Protein AF-F4S807-F1 (afdb_monomer_lite)

Structure (mmCIF, N/CA/C/O backbone):
data_AF-F4S807-F1
#
_entry.id   AF-F4S807-F1
#
loop_
_atom_site.group_PDB
_atom_site.id
_atom_site.type_symbol
_atom_site.label_atom_id
_atom_site.label_alt_id
_atom_site.label_comp_id
_atom_site.label_asym_id
_atom_site.label_entity_id
_atom_site.label_seq_id
_atom_site.pdbx_PDB_ins_code
_atom_site.Cartn_x
_atom_site.Cartn_y
_atom_site.Cartn_z
_atom_site.occupancy
_atom_site.B_iso_or_equiv
_atom_site.auth_seq_id
_atom_site.auth_comp_id
_atom_site.auth_asym_id
_atom_site.auth_atom_id
_atom_site.pdbx_PDB_model_num
ATOM 1 N N . MET A 1 1 ? -26.371 -19.788 37.706 1.00 46.66 1 MET A N 1
ATOM 2 C CA . MET A 1 1 ? -26.862 -19.108 36.489 1.00 46.66 1 MET A CA 1
ATOM 3 C C . MET A 1 1 ? -26.349 -17.682 36.529 1.00 46.66 1 MET A C 1
ATOM 5 O O . MET A 1 1 ? -26.696 -16.980 37.467 1.00 46.66 1 MET A O 1
ATOM 9 N N . VAL A 1 2 ? -25.491 -17.280 35.588 1.00 48.28 2 VAL A N 1
ATOM 10 C CA . VAL A 1 2 ? -25.115 -15.865 35.428 1.00 48.28 2 VAL A CA 1
ATOM 11 C C . VAL A 1 2 ? -26.325 -15.175 34.806 1.00 48.28 2 VAL A C 1
ATOM 13 O O . VAL A 1 2 ? -26.661 -15.458 33.661 1.00 48.28 2 VAL A O 1
ATOM 16 N N . THR A 1 3 ? -27.052 -14.373 35.580 1.00 63.47 3 THR A N 1
ATOM 17 C CA . THR A 1 3 ? -28.318 -13.757 35.133 1.00 63.47 3 THR A CA 1
ATOM 18 C C . THR A 1 3 ? -28.128 -12.345 34.585 1.00 63.47 3 THR A C 1
ATOM 20 O O . THR A 1 3 ? -29.038 -11.809 33.961 1.00 63.47 3 THR A O 1
ATOM 23 N N . SER A 1 4 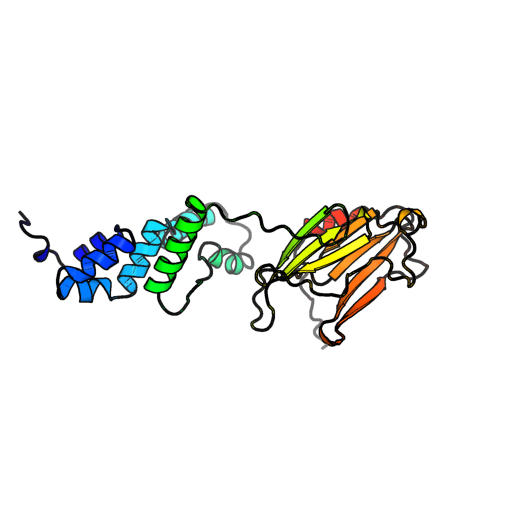? -26.948 -11.744 34.776 1.00 78.81 4 SER A N 1
ATOM 24 C CA . SER A 1 4 ? -26.628 -10.402 34.289 1.00 78.81 4 SER A CA 1
ATOM 25 C C . SER A 1 4 ? -25.170 -10.308 33.845 1.00 78.81 4 SER A C 1
ATOM 27 O O . SER A 1 4 ? -24.271 -10.767 34.548 1.00 78.81 4 SER A O 1
ATOM 29 N N . ILE A 1 5 ? -24.933 -9.682 32.689 1.00 81.00 5 ILE A N 1
ATOM 30 C CA . ILE A 1 5 ? -23.604 -9.503 32.075 1.00 81.00 5 ILE A CA 1
ATOM 31 C C . ILE A 1 5 ? -22.610 -8.787 33.008 1.00 81.00 5 ILE A C 1
ATOM 33 O O . ILE A 1 5 ? -21.409 -9.010 32.929 1.00 81.00 5 ILE A O 1
ATOM 37 N N . HIS A 1 6 ? -23.111 -7.996 33.961 1.00 79.94 6 HIS A N 1
ATOM 38 C CA . HIS A 1 6 ? -22.308 -7.292 34.965 1.00 79.94 6 HIS A CA 1
ATOM 39 C C . HIS A 1 6 ? -21.658 -8.200 36.022 1.00 79.94 6 HIS A C 1
ATOM 41 O O . HIS A 1 6 ? -20.800 -7.735 36.761 1.00 79.94 6 HIS A O 1
ATOM 47 N N . GLN A 1 7 ? -22.062 -9.470 36.118 1.00 86.56 7 GLN A N 1
ATOM 48 C CA . GLN A 1 7 ? -21.473 -10.441 37.050 1.00 86.56 7 GLN A CA 1
ATOM 49 C C . GLN A 1 7 ? -20.220 -11.122 36.481 1.00 86.56 7 GLN A C 1
ATOM 51 O O . GLN A 1 7 ? -19.572 -11.897 37.183 1.00 86.56 7 GLN A O 1
ATOM 56 N N . LEU A 1 8 ? -19.899 -10.877 35.208 1.00 87.44 8 LEU A N 1
ATOM 57 C CA . LEU A 1 8 ? -18.719 -11.442 34.572 1.00 87.44 8 LEU A CA 1
ATOM 58 C C . LEU A 1 8 ? -17.449 -10.699 35.013 1.00 87.44 8 LEU A C 1
ATOM 60 O O . LEU A 1 8 ? -17.484 -9.475 35.174 1.00 87.44 8 LEU A O 1
ATOM 64 N N . PRO A 1 9 ? -16.313 -11.408 35.142 1.00 90.44 9 PRO A N 1
ATOM 65 C CA . PRO A 1 9 ? -15.016 -10.767 35.288 1.00 90.44 9 PRO A CA 1
ATOM 66 C C . PRO A 1 9 ? -14.738 -9.808 34.119 1.00 90.44 9 PRO A C 1
ATOM 68 O O . PRO A 1 9 ? -15.151 -10.087 32.983 1.00 90.44 9 PRO A O 1
ATOM 71 N N . PRO A 1 10 ? -14.022 -8.696 34.355 1.00 88.31 10 PRO A N 1
ATOM 72 C CA . PRO A 1 10 ? -13.690 -7.738 33.304 1.00 88.31 10 PRO A CA 1
ATOM 73 C C . PRO A 1 10 ? -12.921 -8.392 32.144 1.00 88.31 10 PRO A C 1
ATOM 75 O O . PRO A 1 10 ? -13.148 -8.057 30.986 1.00 88.31 10 PRO A O 1
ATOM 78 N N . GLU A 1 11 ? -12.095 -9.401 32.397 1.00 89.06 11 GLU A N 1
ATOM 79 C CA . GLU A 1 11 ? -11.360 -10.128 31.357 1.00 89.06 11 GLU A CA 1
ATOM 80 C C . GLU A 1 11 ? -12.314 -10.841 30.388 1.00 89.06 11 GLU A C 1
ATOM 82 O O . GLU A 1 11 ? -12.131 -10.795 29.171 1.00 89.06 11 GLU A O 1
ATOM 87 N N . SER A 1 12 ? -13.382 -11.450 30.916 1.00 91.12 12 SER A N 1
ATOM 88 C CA . SER A 1 12 ? -14.411 -12.102 30.098 1.00 91.12 12 SER A CA 1
ATOM 89 C C . SER A 1 12 ? -15.207 -11.086 29.283 1.00 91.12 12 SER A C 1
ATOM 91 O O . SER A 1 12 ? -15.492 -11.325 28.112 1.00 91.12 12 SER A O 1
ATOM 93 N N . LEU A 1 13 ? -15.532 -9.932 29.874 1.00 91.31 13 LEU A N 1
ATOM 94 C CA . LEU A 1 13 ? -16.197 -8.843 29.156 1.00 91.31 13 LEU A CA 1
ATOM 95 C C . LEU A 1 13 ? -15.323 -8.284 28.031 1.00 91.31 13 LEU A C 1
ATOM 97 O O . LEU A 1 13 ? -15.826 -8.067 26.933 1.00 91.31 13 LEU A O 1
ATOM 101 N N . SER A 1 14 ? -14.021 -8.113 28.271 1.00 90.38 14 SER A N 1
ATOM 102 C CA . SER A 1 14 ? -13.055 -7.670 27.257 1.00 90.38 14 SER A CA 1
ATOM 103 C C . SER A 1 14 ? -13.013 -8.627 26.073 1.00 90.38 14 SER A C 1
ATOM 105 O O . SER A 1 14 ? -13.149 -8.208 24.925 1.00 90.38 14 SER A O 1
ATOM 107 N N . HIS A 1 15 ? -12.948 -9.931 26.350 1.00 90.25 15 HIS A N 1
ATOM 108 C CA . HIS A 1 15 ? -12.979 -10.956 25.312 1.00 90.25 15 HIS A CA 1
ATOM 109 C C . HIS A 1 15 ? -14.296 -10.949 24.518 1.00 90.25 15 HIS A C 1
ATOM 111 O O . HIS A 1 15 ? -14.284 -11.105 23.301 1.00 90.25 15 HIS A O 1
ATOM 117 N N . ILE A 1 16 ? -15.441 -10.734 25.175 1.00 93.00 16 ILE A N 1
ATOM 118 C CA . ILE A 1 16 ? -16.734 -10.592 24.486 1.00 93.00 16 ILE A CA 1
ATOM 119 C C . ILE A 1 16 ? -16.721 -9.368 23.561 1.00 93.00 16 ILE A C 1
ATOM 121 O O . ILE A 1 16 ? -17.106 -9.484 22.398 1.00 93.00 16 ILE A O 1
ATOM 125 N N . PHE A 1 17 ? -16.249 -8.213 24.041 1.00 94.06 17 PHE A N 1
ATOM 126 C CA . PHE A 1 17 ? -16.155 -7.004 23.218 1.00 94.06 17 PHE A CA 1
ATOM 127 C C . PHE A 1 17 ? -15.178 -7.159 22.052 1.00 94.06 17 PHE A C 1
ATOM 129 O O . PHE A 1 17 ? -15.421 -6.584 20.994 1.00 94.06 17 PHE A O 1
ATOM 136 N N . ALA A 1 18 ? -14.132 -7.973 22.196 1.00 93.00 18 ALA A N 1
ATOM 137 C CA . ALA A 1 18 ? -13.179 -8.238 21.124 1.00 93.00 18 ALA A CA 1
ATOM 138 C C . ALA A 1 18 ? -13.804 -8.951 19.905 1.00 93.00 18 ALA A C 1
ATOM 140 O O . ALA A 1 18 ? -13.271 -8.877 18.800 1.00 93.00 18 ALA A O 1
ATOM 141 N N . HIS A 1 19 ? -14.962 -9.597 20.062 1.00 93.31 19 HIS A N 1
ATOM 142 C CA . HIS A 1 19 ? -15.702 -10.185 18.941 1.00 93.31 19 HIS A CA 1
ATOM 143 C C . HIS A 1 19 ? -16.621 -9.198 18.207 1.00 93.31 19 HIS A C 1
ATOM 145 O O . HIS A 1 19 ? -17.185 -9.552 17.169 1.00 93.31 19 HIS A O 1
ATOM 151 N N . LEU A 1 20 ? -16.790 -7.981 18.724 1.00 93.81 20 LEU A N 1
ATOM 152 C CA . LEU A 1 20 ? -17.634 -6.963 18.110 1.00 93.81 20 LEU A CA 1
ATOM 153 C C . LEU A 1 20 ? -16.898 -6.221 16.986 1.00 93.81 20 LEU A C 1
ATOM 155 O O . LEU A 1 20 ? -15.670 -6.101 16.962 1.00 93.81 20 LEU A O 1
ATOM 159 N N . SER A 1 21 ? -17.661 -5.676 16.040 1.00 91.44 21 SER A N 1
ATOM 160 C CA . SER A 1 21 ? -17.114 -4.739 15.057 1.00 91.44 21 SER A CA 1
ATOM 161 C C . SER A 1 21 ? -16.751 -3.396 15.713 1.00 91.44 21 SER A C 1
ATOM 163 O O . SER A 1 21 ? -17.296 -3.055 16.766 1.00 91.44 21 SER A O 1
ATOM 165 N N . PRO A 1 22 ? -15.889 -2.567 15.090 1.00 94.50 22 PRO A N 1
ATOM 166 C CA . PRO A 1 22 ? -15.487 -1.289 15.679 1.00 94.50 22 PRO A CA 1
ATOM 167 C C . PRO A 1 22 ? -16.658 -0.359 16.002 1.00 94.50 22 PRO A C 1
ATOM 169 O O . PRO A 1 22 ? -16.613 0.356 16.999 1.00 94.50 22 PRO A O 1
ATOM 172 N N . ASP A 1 23 ? -17.713 -0.367 15.180 1.00 94.38 23 ASP A N 1
ATOM 173 C CA . ASP A 1 23 ? -18.898 0.461 15.421 1.00 94.38 23 ASP A CA 1
ATOM 174 C C . ASP A 1 23 ? -19.660 -0.018 16.664 1.00 94.38 23 ASP A C 1
ATOM 176 O O . ASP A 1 23 ? -20.058 0.790 17.499 1.00 94.38 23 ASP A O 1
ATOM 180 N N . GLU A 1 24 ? -19.833 -1.333 16.809 1.00 94.94 24 GLU A N 1
ATOM 181 C CA . GLU A 1 24 ? -20.521 -1.944 17.949 1.00 94.94 24 GLU A CA 1
ATOM 182 C C . GLU A 1 24 ? -19.740 -1.726 19.244 1.00 94.94 24 GLU A C 1
ATOM 184 O O . GLU A 1 24 ? -20.335 -1.330 20.242 1.00 94.94 24 GLU A O 1
ATOM 189 N N . MET A 1 25 ? -18.410 -1.871 19.214 1.00 95.06 25 MET A N 1
ATOM 190 C CA . MET A 1 25 ? -17.553 -1.534 20.356 1.00 95.06 25 MET A CA 1
ATOM 191 C C . MET A 1 25 ? -17.733 -0.071 20.771 1.00 95.06 25 MET A C 1
ATOM 193 O O . MET A 1 25 ? -17.893 0.220 21.956 1.00 95.06 25 MET A O 1
ATOM 197 N N . LEU A 1 26 ? -17.749 0.866 19.813 1.00 95.50 26 LEU A N 1
ATOM 198 C CA . LEU A 1 26 ? -17.977 2.281 20.115 1.00 95.50 26 LEU A CA 1
ATOM 199 C C . LEU A 1 26 ? -19.365 2.519 20.722 1.00 95.50 26 LEU A C 1
ATOM 201 O O . LEU A 1 26 ? -19.474 3.275 21.683 1.00 95.50 26 LEU A O 1
ATOM 205 N N . LEU A 1 27 ? -20.412 1.854 20.234 1.00 96.38 27 LEU A N 1
ATOM 206 C CA . LEU A 1 27 ? -21.751 1.945 20.823 1.00 96.38 27 LEU A CA 1
ATOM 207 C C . LEU A 1 27 ? -21.792 1.362 22.243 1.00 96.38 27 LEU A C 1
ATOM 209 O O . LEU A 1 27 ? -22.416 1.948 23.125 1.00 96.38 27 LEU A O 1
ATOM 213 N N . SER A 1 28 ? -21.073 0.266 22.499 1.00 94.88 28 SER A N 1
ATOM 214 C CA . SER A 1 28 ? -20.947 -0.326 23.835 1.00 94.88 28 SER A CA 1
ATOM 215 C C . SER A 1 28 ? -20.308 0.636 24.845 1.00 94.88 28 SER A C 1
ATOM 217 O O . SER A 1 28 ? -20.675 0.618 26.019 1.00 94.88 28 SER A O 1
ATOM 219 N N . THR A 1 29 ? -19.429 1.549 24.415 1.00 95.56 29 THR A N 1
ATOM 220 C CA . THR A 1 29 ? -18.872 2.571 25.325 1.00 95.56 29 THR A CA 1
ATOM 221 C C . THR A 1 29 ? -19.922 3.531 25.896 1.00 95.56 29 THR A C 1
ATOM 223 O O . THR A 1 29 ? -19.677 4.147 26.929 1.00 95.56 29 THR A O 1
ATOM 226 N N . LEU A 1 30 ? -21.091 3.647 25.258 1.00 95.88 30 LEU A N 1
ATOM 227 C CA . LEU A 1 30 ? -22.174 4.546 25.668 1.00 95.88 30 LEU A CA 1
ATOM 228 C C . LEU A 1 30 ? -23.144 3.910 26.675 1.00 95.88 30 LEU A C 1
ATOM 230 O O . LEU A 1 30 ? -24.049 4.585 27.156 1.00 95.88 30 LEU A O 1
ATOM 234 N N . VAL A 1 31 ? -22.980 2.621 26.988 1.00 94.75 31 VAL A N 1
ATOM 235 C CA . VAL A 1 31 ? -23.908 1.880 27.855 1.00 94.75 31 VAL A CA 1
ATOM 236 C C . VAL A 1 31 ? -23.679 2.205 29.330 1.00 94.75 31 VAL A C 1
ATOM 238 O O . VAL A 1 31 ? -24.626 2.523 30.045 1.00 94.75 31 VAL A O 1
ATOM 241 N N . CYS A 1 32 ? -22.433 2.123 29.810 1.00 93.38 32 CYS A N 1
ATOM 242 C CA . CYS A 1 32 ? -22.081 2.468 31.188 1.00 93.38 32 CYS A CA 1
ATOM 243 C C . CYS A 1 32 ? -20.582 2.767 31.362 1.00 93.38 32 CYS A C 1
ATOM 245 O O . CYS A 1 32 ? -19.754 2.425 30.515 1.00 93.38 32 CYS A O 1
ATOM 247 N N . GLN A 1 33 ? -20.217 3.350 32.512 1.00 93.06 33 GLN A N 1
ATOM 248 C CA . GLN A 1 33 ? -18.834 3.735 32.819 1.00 93.06 33 GLN A CA 1
ATOM 249 C C . GLN A 1 33 ? -17.864 2.543 32.846 1.00 93.06 33 GLN A C 1
ATOM 251 O O . GLN A 1 33 ? -16.718 2.666 32.416 1.00 93.06 33 GLN A O 1
ATOM 256 N N . THR A 1 34 ? -18.313 1.379 33.325 1.00 91.81 34 THR A N 1
ATOM 257 C CA . THR A 1 34 ? -17.489 0.163 33.369 1.00 91.81 34 THR A CA 1
ATOM 258 C C . THR A 1 34 ? -17.112 -0.300 31.964 1.00 91.81 34 THR A C 1
ATOM 260 O O . THR A 1 34 ? -15.949 -0.602 31.714 1.00 91.81 34 THR A O 1
ATOM 263 N N . TRP A 1 35 ? -18.073 -0.309 31.032 1.00 94.19 35 TRP A N 1
ATOM 264 C CA . TRP A 1 35 ? -17.837 -0.707 29.641 1.00 94.19 35 TRP A CA 1
ATOM 265 C C . TRP A 1 35 ? -16.938 0.298 28.931 1.00 94.19 35 TRP A C 1
ATOM 267 O O . TRP A 1 35 ? -16.005 -0.098 28.237 1.00 94.19 35 TRP A O 1
ATOM 277 N N . TYR A 1 36 ? -17.162 1.593 29.170 1.00 94.94 36 TYR A N 1
ATOM 278 C CA . TYR A 1 36 ? -16.284 2.646 28.675 1.00 94.94 36 TYR A CA 1
ATOM 279 C C . TYR A 1 36 ? -14.831 2.424 29.109 1.00 94.94 36 TYR A C 1
ATOM 281 O O . TYR A 1 36 ? -13.943 2.415 28.263 1.00 94.94 36 TYR A O 1
ATOM 289 N N . ASN A 1 37 ? -14.578 2.209 30.405 1.00 93.75 37 ASN A N 1
ATOM 290 C CA . ASN A 1 37 ? -13.217 2.037 30.924 1.00 93.75 37 ASN A CA 1
ATOM 291 C C . ASN A 1 37 ? -12.514 0.814 30.323 1.00 93.75 37 ASN A C 1
ATOM 293 O O . ASN A 1 37 ? -11.317 0.865 30.061 1.00 93.75 37 ASN A O 1
ATOM 297 N N . LEU A 1 38 ? -13.267 -0.256 30.086 1.00 93.00 38 LEU A N 1
ATOM 298 C CA . LEU A 1 38 ? -12.748 -1.523 29.593 1.00 93.00 38 LEU A CA 1
ATOM 299 C C . LEU A 1 38 ? -12.458 -1.488 28.086 1.00 93.00 38 LEU A C 1
ATOM 301 O O . LEU A 1 38 ? -11.406 -1.932 27.646 1.00 93.00 38 LEU A O 1
ATOM 305 N N . ILE A 1 39 ? -13.352 -0.891 27.295 1.00 94.81 39 ILE A N 1
ATOM 306 C CA . ILE A 1 39 ? -13.160 -0.703 25.848 1.00 94.81 39 ILE A CA 1
ATOM 307 C C . ILE A 1 39 ? -12.153 0.418 25.562 1.00 94.81 39 ILE A C 1
ATOM 309 O O . ILE A 1 39 ? -11.558 0.460 24.491 1.00 94.81 39 ILE A O 1
ATOM 313 N N . LYS A 1 40 ? -11.948 1.359 26.487 1.00 93.00 40 LYS A N 1
ATOM 314 C CA . LYS A 1 40 ? -10.927 2.403 26.341 1.00 93.00 40 LYS A CA 1
ATOM 315 C C . LYS A 1 40 ? -9.506 1.827 26.335 1.00 93.00 40 LYS A C 1
ATOM 317 O O . LYS A 1 40 ? -8.628 2.473 25.766 1.00 93.00 40 LYS A O 1
ATOM 322 N N . ASP A 1 41 ? -9.283 0.667 26.949 1.00 91.88 41 ASP A N 1
ATOM 323 C CA . ASP A 1 41 ? -7.973 0.022 26.968 1.00 91.88 41 ASP A CA 1
ATOM 324 C C . ASP A 1 41 ? -7.550 -0.440 25.562 1.00 91.88 41 ASP A C 1
ATOM 326 O O . ASP A 1 41 ? -8.314 -1.080 24.837 1.00 91.88 41 ASP A O 1
ATOM 330 N N . ASP A 1 42 ? -6.318 -0.118 25.172 1.00 92.12 42 ASP A N 1
ATOM 331 C CA . ASP A 1 42 ? -5.793 -0.398 23.831 1.00 92.12 42 ASP A CA 1
ATOM 332 C C . ASP A 1 42 ? -5.589 -1.910 23.617 1.00 92.12 42 ASP A C 1
ATOM 334 O O . ASP A 1 42 ? -5.701 -2.393 22.491 1.00 92.12 42 ASP A O 1
ATOM 338 N N . SER A 1 43 ? -5.395 -2.677 24.700 1.00 90.44 43 SER A N 1
ATOM 339 C CA . SER A 1 43 ? -5.293 -4.144 24.659 1.00 90.44 43 SER A CA 1
ATOM 340 C C . SER A 1 43 ? -6.577 -4.813 24.140 1.00 90.44 43 SER A C 1
ATOM 342 O O . SER A 1 43 ? -6.515 -5.771 23.367 1.00 90.44 43 SER A O 1
ATOM 344 N N . CYS A 1 44 ? -7.745 -4.256 24.483 1.00 92.56 44 CYS A N 1
ATOM 345 C CA . CYS A 1 44 ? -9.048 -4.715 24.002 1.00 92.56 44 CYS A CA 1
ATOM 346 C C . CYS A 1 44 ? -9.173 -4.508 22.484 1.00 92.56 44 CYS A C 1
ATOM 348 O O . CYS A 1 44 ? -9.603 -5.406 21.760 1.00 92.56 44 CYS A O 1
ATOM 350 N N . TRP A 1 45 ? -8.713 -3.358 21.975 1.00 94.44 45 TRP A N 1
ATOM 351 C CA . TRP A 1 45 ? -8.679 -3.076 20.536 1.00 94.44 45 TRP A CA 1
ATOM 352 C C . TRP A 1 45 ? -7.671 -3.941 19.788 1.00 94.44 45 TRP A C 1
ATOM 354 O O . TRP A 1 45 ? -7.962 -4.352 18.666 1.00 94.44 45 TRP A O 1
ATOM 364 N N . GLN A 1 46 ? -6.518 -4.243 20.390 1.00 91.38 46 GLN A N 1
ATOM 365 C CA . GLN A 1 46 ? -5.544 -5.167 19.815 1.00 91.38 46 GLN A CA 1
ATOM 366 C C . GLN A 1 46 ? -6.145 -6.566 19.649 1.00 91.38 46 GLN A C 1
ATOM 368 O O . GLN A 1 46 ? -6.107 -7.119 18.551 1.00 91.38 46 GLN A O 1
ATOM 373 N N . ALA A 1 47 ? -6.749 -7.116 20.705 1.00 90.38 47 ALA A N 1
ATOM 374 C CA . ALA A 1 47 ? -7.390 -8.427 20.652 1.00 90.38 47 ALA A CA 1
ATOM 375 C C . ALA A 1 47 ? -8.517 -8.456 19.605 1.00 90.38 47 ALA A C 1
ATOM 377 O O . ALA A 1 47 ? -8.591 -9.375 18.788 1.00 90.38 47 ALA A O 1
ATOM 378 N N . ALA A 1 48 ? -9.353 -7.413 19.569 1.00 93.12 48 ALA A N 1
ATOM 379 C CA . ALA A 1 48 ? -10.424 -7.292 18.583 1.00 93.12 48 ALA A CA 1
ATOM 380 C C . ALA A 1 48 ? -9.894 -7.238 17.143 1.00 93.12 48 ALA A C 1
ATOM 382 O O . ALA A 1 48 ? -10.441 -7.861 16.230 1.00 93.12 48 ALA A O 1
ATOM 383 N N . PHE A 1 49 ? -8.800 -6.503 16.943 1.00 91.88 49 PHE A N 1
ATOM 384 C CA . PHE A 1 49 ? -8.115 -6.390 15.665 1.00 91.88 49 PHE A CA 1
ATOM 385 C C . PHE A 1 49 ? -7.564 -7.746 15.200 1.00 91.88 49 PHE A C 1
ATOM 387 O O . PHE A 1 49 ? -7.812 -8.150 14.061 1.00 91.88 49 PHE A O 1
ATOM 394 N N . GLU A 1 50 ? -6.868 -8.473 16.074 1.00 88.06 50 GLU A N 1
ATOM 395 C CA . GLU A 1 50 ? -6.310 -9.797 15.774 1.00 88.06 50 GLU A CA 1
ATOM 396 C C . GLU A 1 50 ? -7.408 -10.801 15.386 1.00 88.06 50 GLU A C 1
ATOM 398 O O . GLU A 1 50 ? -7.297 -11.461 14.348 1.00 88.06 50 GLU A O 1
ATOM 403 N N . ILE A 1 51 ? -8.510 -10.841 16.146 1.00 88.38 51 ILE A N 1
ATOM 404 C CA . ILE A 1 51 ? -9.671 -11.702 15.871 1.00 88.38 51 ILE A CA 1
ATOM 405 C C . ILE A 1 51 ? -10.307 -11.353 14.519 1.00 88.38 51 ILE A C 1
ATOM 407 O O . ILE A 1 51 ? -10.541 -12.240 13.693 1.00 88.38 51 ILE A O 1
ATOM 411 N N . TYR A 1 52 ? -10.579 -10.070 14.262 1.00 89.12 52 TYR A N 1
ATOM 412 C CA . TYR A 1 52 ? -11.282 -9.642 13.050 1.00 89.12 52 TYR A CA 1
ATOM 413 C C . TYR A 1 52 ? -10.468 -9.895 11.777 1.00 89.12 52 TYR A C 1
ATOM 415 O O . TYR A 1 52 ? -11.006 -10.378 10.776 1.00 89.12 52 TYR A O 1
ATOM 423 N N . PHE A 1 53 ? -9.171 -9.579 11.799 1.00 86.50 53 PHE A N 1
ATOM 424 C CA . PHE A 1 53 ? -8.284 -9.779 10.650 1.00 86.50 53 PHE A CA 1
ATOM 425 C C . PHE A 1 53 ? -7.735 -11.204 10.554 1.00 86.50 53 PHE A C 1
ATOM 427 O O . PHE A 1 53 ? -7.019 -11.499 9.597 1.00 86.50 53 PHE A O 1
ATOM 434 N N . LYS A 1 54 ? -8.093 -12.087 11.499 1.00 80.31 54 LYS A N 1
ATOM 435 C CA . LYS A 1 54 ? -7.561 -13.452 11.616 1.00 80.31 54 LYS A CA 1
ATOM 436 C C . LYS A 1 54 ? -6.038 -13.460 11.556 1.00 80.31 54 LYS A C 1
ATOM 438 O O . LYS A 1 54 ? -5.434 -14.314 10.906 1.00 80.31 54 LYS A O 1
ATOM 443 N N . ILE A 1 55 ? -5.425 -12.472 12.200 1.00 68.44 55 ILE A N 1
ATOM 444 C CA . ILE A 1 55 ? -3.982 -12.468 12.375 1.00 68.44 55 ILE A CA 1
ATOM 445 C C . ILE A 1 55 ? -3.745 -13.587 13.361 1.00 68.44 55 ILE A C 1
ATOM 447 O O . ILE A 1 55 ? -4.090 -13.458 14.533 1.00 68.44 55 ILE A O 1
ATOM 451 N N . GLN A 1 56 ? -3.259 -14.719 12.855 1.00 54.53 56 GLN A N 1
ATOM 452 C CA . GLN A 1 56 ? -2.880 -15.819 13.719 1.00 54.53 56 GLN A CA 1
ATOM 453 C C . GLN A 1 56 ? -1.922 -15.242 14.745 1.00 54.53 56 GLN A C 1
ATOM 455 O O . GLN A 1 56 ? -0.874 -14.693 14.388 1.00 54.53 56 GLN A O 1
ATOM 460 N N . SER A 1 57 ? -2.326 -15.312 16.013 1.00 52.38 57 SER A N 1
ATOM 461 C CA . SER A 1 57 ? -1.447 -14.939 17.101 1.00 52.38 57 SER A CA 1
ATOM 462 C C . SER A 1 57 ? -0.153 -15.720 16.910 1.00 52.38 57 SER A C 1
ATOM 464 O O . SER A 1 57 ? -0.142 -16.858 16.420 1.00 52.38 57 SER A O 1
ATOM 466 N N . SER A 1 58 ? 0.962 -15.103 17.277 1.00 51.75 58 SER A N 1
ATOM 467 C CA . SER A 1 58 ? 2.304 -15.665 17.141 1.00 51.75 58 SER A CA 1
ATOM 468 C C . SER A 1 58 ? 2.388 -17.120 17.631 1.00 51.75 58 SER A C 1
ATOM 470 O O . SER A 1 58 ? 3.244 -17.864 17.178 1.00 51.75 58 SER A O 1
ATOM 472 N N . GLN A 1 59 ? 1.485 -17.555 18.518 1.00 46.44 59 GLN A N 1
ATOM 473 C CA . GLN A 1 59 ? 1.396 -18.919 19.033 1.00 46.44 59 GLN A CA 1
ATOM 474 C C . GLN A 1 59 ? 1.001 -19.987 17.997 1.00 46.44 59 GLN A C 1
ATOM 476 O O . GLN A 1 59 ? 1.649 -21.032 17.970 1.00 46.44 59 GLN A O 1
ATOM 481 N N . GLU A 1 60 ? 0.018 -19.764 17.120 1.00 52.09 60 GLU A N 1
ATOM 482 C CA . GLU A 1 60 ? -0.339 -20.745 16.072 1.00 52.09 60 GLU A CA 1
ATOM 483 C C . GLU A 1 60 ? 0.730 -20.809 14.975 1.00 52.09 60 GLU A C 1
ATOM 485 O O . GLU A 1 60 ? 1.066 -21.884 14.465 1.00 52.09 60 GLU A O 1
ATOM 490 N N . PHE A 1 61 ? 1.324 -19.656 14.659 1.00 52.41 61 PHE A N 1
ATOM 491 C CA . PHE A 1 61 ? 2.472 -19.569 13.763 1.00 52.41 61 PHE A CA 1
ATOM 492 C C . PHE A 1 61 ? 3.689 -20.290 14.352 1.00 52.41 61 PHE A C 1
ATOM 494 O O . PHE A 1 61 ? 4.318 -21.067 13.646 1.00 52.41 61 PHE A O 1
ATOM 501 N N . ASN A 1 62 ? 3.971 -20.130 15.649 1.00 52.09 62 ASN A N 1
ATOM 502 C CA . ASN A 1 62 ? 5.058 -20.829 16.340 1.00 52.09 62 ASN A CA 1
ATOM 503 C C . ASN A 1 62 ? 4.823 -22.346 16.416 1.00 52.09 62 ASN A C 1
ATOM 505 O O . ASN A 1 62 ? 5.766 -23.106 16.235 1.00 52.09 62 ASN A O 1
ATOM 509 N N . GLN A 1 63 ? 3.588 -22.812 16.626 1.00 56.88 63 GLN A N 1
ATOM 510 C CA . GLN A 1 63 ? 3.263 -24.247 16.576 1.00 56.88 63 GLN A CA 1
ATOM 511 C C . GLN A 1 63 ? 3.409 -24.823 15.163 1.00 56.88 63 GLN A C 1
ATOM 513 O O . GLN A 1 63 ? 3.859 -25.957 14.988 1.00 56.88 63 GLN A O 1
ATOM 518 N N . THR A 1 64 ? 3.048 -24.037 14.147 1.00 55.28 64 THR A N 1
ATOM 519 C CA . THR A 1 64 ? 3.276 -24.394 12.746 1.00 55.28 64 THR A CA 1
ATOM 520 C C . THR A 1 64 ? 4.776 -24.420 12.468 1.00 55.28 64 THR A C 1
ATOM 522 O O . THR A 1 64 ? 5.277 -25.442 12.037 1.00 55.28 64 THR A O 1
ATOM 525 N N . LEU A 1 65 ? 5.543 -23.393 12.828 1.00 55.56 65 LEU A N 1
ATOM 526 C CA . LEU A 1 65 ? 7.000 -23.394 12.684 1.00 55.56 65 LEU A CA 1
ATOM 527 C C . LEU A 1 65 ? 7.662 -24.576 13.398 1.00 55.56 65 LEU A C 1
ATOM 529 O O . LEU A 1 65 ? 8.449 -25.265 12.765 1.00 55.56 65 LEU A O 1
ATOM 533 N N . GLN A 1 66 ? 7.277 -24.906 14.633 1.00 55.44 66 GLN A N 1
ATOM 534 C CA . GLN A 1 66 ? 7.810 -26.078 15.339 1.00 55.44 66 GLN A CA 1
ATOM 535 C C . GLN A 1 66 ? 7.512 -27.396 14.604 1.00 55.44 66 GLN A C 1
ATOM 537 O O . GLN A 1 66 ? 8.377 -28.272 14.529 1.00 55.44 66 GLN A O 1
ATOM 542 N N . LYS A 1 67 ? 6.321 -27.544 14.001 1.00 57.75 67 LYS A N 1
ATOM 543 C CA . LYS A 1 67 ? 5.979 -28.691 13.132 1.00 57.75 67 LYS A CA 1
ATOM 544 C C . LYS A 1 67 ? 6.817 -28.757 11.848 1.00 57.75 67 LYS A C 1
ATOM 546 O O . LYS A 1 67 ? 6.971 -29.835 11.281 1.00 57.75 67 LYS A O 1
ATOM 551 N N . TRP A 1 68 ? 7.321 -27.631 11.356 1.00 51.81 68 TRP A N 1
ATOM 552 C CA . TRP A 1 68 ? 8.153 -27.575 10.151 1.00 51.81 68 TRP A CA 1
ATOM 553 C C . TRP A 1 68 ? 9.653 -27.705 10.482 1.00 51.81 68 TRP A C 1
ATOM 555 O O . TRP A 1 68 ? 10.367 -28.402 9.767 1.00 51.81 68 TRP A O 1
ATOM 565 N N . GLU A 1 69 ? 10.115 -27.148 11.605 1.00 56.16 69 GLU A N 1
ATOM 566 C CA . GLU A 1 69 ? 11.475 -27.297 12.156 1.00 56.16 69 GLU A CA 1
ATOM 567 C C . GLU A 1 69 ? 11.778 -28.756 12.524 1.00 56.16 69 GLU A C 1
ATOM 569 O O . GLU A 1 69 ? 12.849 -29.279 12.226 1.00 56.16 69 GLU A O 1
ATOM 574 N N . THR A 1 70 ? 10.795 -29.467 13.083 1.00 54.44 70 THR A N 1
ATOM 575 C CA . THR A 1 70 ? 10.909 -30.909 13.367 1.00 54.44 70 THR A CA 1
ATOM 576 C C . THR A 1 70 ? 11.046 -31.774 12.111 1.00 54.44 70 THR A C 1
ATOM 578 O O . THR A 1 70 ? 11.624 -32.857 12.193 1.00 54.44 70 THR A O 1
ATOM 581 N N . ASN A 1 71 ? 10.589 -31.288 10.952 1.00 53.69 71 ASN A N 1
ATOM 582 C CA . ASN A 1 71 ? 10.708 -31.983 9.668 1.00 53.69 71 ASN A CA 1
ATOM 583 C C . ASN A 1 71 ? 11.949 -31.582 8.857 1.00 53.69 71 ASN A C 1
ATOM 585 O O . ASN A 1 71 ? 12.343 -32.323 7.960 1.00 53.69 71 ASN A O 1
ATOM 589 N N . SER A 1 72 ? 12.582 -30.446 9.155 1.00 49.75 72 SER A N 1
ATOM 590 C CA . SER A 1 72 ? 13.659 -29.892 8.330 1.00 49.75 72 SER A CA 1
ATOM 591 C C . SER A 1 72 ? 14.951 -29.715 9.120 1.00 49.75 72 SER A C 1
ATOM 593 O O . SER A 1 72 ? 15.500 -28.621 9.216 1.00 49.75 72 SER A O 1
ATOM 595 N N . LYS A 1 73 ? 15.495 -30.821 9.637 1.00 47.91 73 LYS A N 1
ATOM 596 C CA . LYS A 1 73 ? 16.908 -30.870 10.028 1.00 47.91 73 LYS A CA 1
ATOM 597 C C . LYS A 1 73 ? 17.783 -30.904 8.779 1.00 47.91 73 LYS A C 1
ATOM 599 O O . LYS A 1 73 ? 18.231 -31.974 8.386 1.00 47.91 73 LYS A O 1
ATOM 604 N N . GLN A 1 74 ? 18.003 -29.745 8.169 1.00 42.97 74 GLN A N 1
ATOM 605 C CA . GLN A 1 74 ? 19.240 -29.350 7.489 1.00 42.97 74 GLN A CA 1
ATOM 606 C C . GLN A 1 74 ? 19.043 -27.949 6.893 1.00 42.97 74 GLN A C 1
ATOM 608 O O . GLN A 1 74 ? 18.076 -27.709 6.175 1.00 42.97 74 GLN A O 1
ATOM 613 N N . THR A 1 75 ? 20.012 -27.062 7.148 1.00 44.31 75 THR A N 1
ATOM 614 C CA . THR A 1 75 ? 20.131 -25.658 6.686 1.00 44.31 75 THR A CA 1
ATOM 615 C C . THR A 1 75 ? 19.604 -24.571 7.645 1.00 44.31 75 THR A C 1
ATOM 617 O O . THR A 1 75 ? 18.819 -23.706 7.279 1.00 44.31 75 THR A O 1
ATOM 620 N N . GLU A 1 76 ? 20.097 -24.576 8.884 1.00 49.47 76 GLU A N 1
ATOM 621 C CA . GLU A 1 76 ? 20.020 -23.452 9.834 1.00 49.47 76 GLU A CA 1
ATOM 622 C C . GLU A 1 76 ? 21.384 -22.737 9.788 1.00 49.47 76 GLU A C 1
ATOM 624 O O . GLU A 1 76 ? 22.411 -23.391 9.932 1.00 49.47 76 GLU A O 1
ATOM 629 N N . GLN A 1 77 ? 21.498 -21.445 9.472 1.00 43.94 77 GLN A N 1
ATOM 630 C CA . GLN A 1 77 ? 21.583 -20.424 10.528 1.00 43.94 77 GLN A CA 1
ATOM 631 C C . GLN A 1 77 ? 21.290 -18.983 10.047 1.00 43.94 77 GLN A C 1
ATOM 633 O O . GLN A 1 77 ? 21.047 -18.118 10.884 1.00 43.94 77 GLN A O 1
ATOM 638 N N . GLU A 1 78 ? 21.202 -18.707 8.739 1.00 42.94 78 GLU A N 1
ATOM 639 C CA . GLU A 1 78 ? 21.014 -17.328 8.233 1.00 42.94 78 GLU A CA 1
ATOM 640 C C . GLU A 1 78 ? 19.545 -16.992 7.880 1.00 42.94 78 GLU A C 1
ATOM 642 O O . GLU A 1 78 ? 19.090 -15.858 8.032 1.00 42.94 78 GLU A O 1
ATOM 647 N N . GLU A 1 79 ? 18.744 -17.982 7.464 1.00 44.25 79 GLU A N 1
ATOM 648 C CA . GLU A 1 79 ? 17.365 -17.759 6.983 1.00 44.25 79 GLU A CA 1
ATOM 649 C C . GLU A 1 79 ? 16.343 -17.496 8.109 1.00 44.25 79 GLU A C 1
ATOM 651 O O . GLU A 1 79 ? 15.243 -16.985 7.872 1.00 44.25 79 GLU A O 1
ATOM 656 N N . GLY A 1 80 ? 16.713 -17.792 9.359 1.00 39.38 80 GLY A N 1
ATOM 657 C CA . GLY A 1 80 ? 15.829 -17.699 10.522 1.00 39.38 80 GLY A CA 1
ATOM 658 C C . GLY A 1 80 ? 15.514 -16.273 10.982 1.00 39.38 80 GLY A C 1
ATOM 659 O O . GLY A 1 80 ? 14.553 -16.077 11.722 1.00 39.38 80 GLY A O 1
ATOM 660 N N . ARG A 1 81 ? 16.279 -15.253 10.565 1.00 40.78 81 ARG A N 1
ATOM 661 C CA . ARG A 1 81 ? 16.018 -13.859 10.977 1.00 40.78 81 ARG A CA 1
ATOM 662 C C . ARG A 1 81 ? 15.031 -13.138 10.056 1.00 40.78 81 ARG A C 1
ATOM 664 O O . ARG A 1 81 ? 14.294 -12.282 10.531 1.00 40.78 81 ARG A O 1
ATOM 671 N N . ILE A 1 82 ? 14.967 -13.524 8.779 1.00 44.72 82 ILE A N 1
ATOM 672 C CA 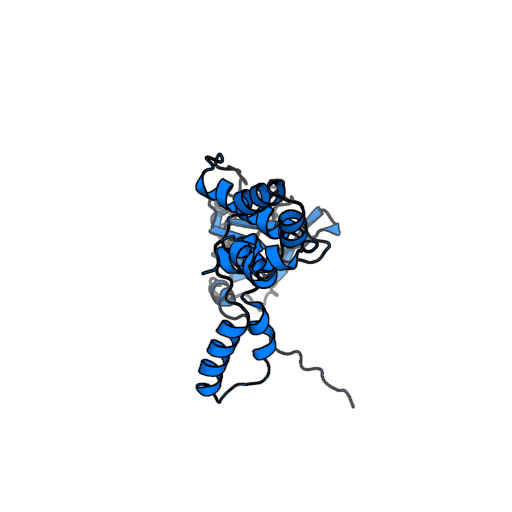. ILE A 1 82 ? 14.163 -12.836 7.753 1.00 44.72 82 ILE A CA 1
ATOM 673 C C . ILE A 1 82 ? 12.704 -13.330 7.747 1.00 44.72 82 ILE A C 1
ATOM 675 O O . ILE A 1 82 ? 11.792 -12.551 7.493 1.00 44.72 82 ILE A O 1
ATOM 679 N N . ARG A 1 83 ? 12.440 -14.591 8.119 1.00 43.66 83 ARG A N 1
ATOM 680 C CA . ARG A 1 83 ? 11.073 -15.162 8.115 1.00 43.66 83 ARG A CA 1
ATOM 681 C C . ARG A 1 83 ? 10.220 -14.815 9.342 1.00 43.66 83 ARG A C 1
ATOM 683 O O . ARG A 1 83 ? 9.023 -15.086 9.350 1.00 43.66 83 ARG A O 1
ATOM 690 N N . ARG A 1 84 ? 10.808 -14.204 10.378 1.00 43.59 84 ARG A N 1
ATOM 691 C CA . ARG A 1 84 ? 10.116 -13.881 11.642 1.00 43.59 84 ARG A CA 1
ATOM 692 C C . ARG A 1 84 ? 9.193 -12.656 11.565 1.00 43.59 84 ARG A C 1
ATOM 694 O O . ARG A 1 84 ? 8.466 -12.425 12.523 1.00 43.59 84 ARG A O 1
ATOM 701 N N . SER A 1 85 ? 9.173 -11.898 10.460 1.00 41.97 85 SER A N 1
ATOM 702 C CA . SER A 1 85 ? 8.281 -10.732 10.305 1.00 41.97 85 SER A CA 1
ATOM 703 C C . SER A 1 85 ? 7.104 -10.936 9.340 1.00 41.97 85 SER A C 1
ATOM 705 O O . SER A 1 85 ? 6.241 -10.064 9.256 1.00 41.97 85 SER A O 1
ATOM 707 N N . SER A 1 86 ? 7.015 -12.070 8.631 1.00 45.81 86 SER A N 1
ATOM 708 C CA . SER A 1 86 ? 6.158 -12.185 7.436 1.00 45.81 86 SER A CA 1
ATOM 709 C C . SER A 1 86 ? 4.641 -12.146 7.649 1.00 45.81 86 SER A C 1
ATOM 711 O O . SER A 1 86 ? 3.927 -12.123 6.655 1.00 45.81 86 SER A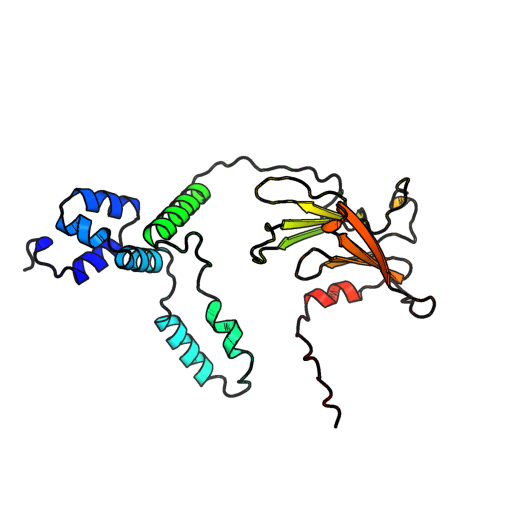 O 1
ATOM 713 N N . ASN A 1 87 ? 4.129 -12.081 8.882 1.00 47.09 87 ASN A N 1
ATOM 714 C CA . ASN A 1 87 ? 2.681 -12.022 9.134 1.00 47.09 87 ASN A CA 1
ATOM 715 C C . ASN A 1 87 ? 2.228 -10.833 9.997 1.00 47.09 87 ASN A C 1
ATOM 717 O O . ASN A 1 87 ? 1.052 -10.752 10.349 1.00 47.09 87 ASN A O 1
ATOM 721 N N . GLN A 1 88 ? 3.114 -9.892 10.333 1.00 54.84 88 GLN A N 1
ATOM 722 C CA . GLN A 1 88 ? 2.699 -8.661 11.007 1.00 54.84 88 GLN A CA 1
ATOM 723 C C . GLN A 1 88 ? 2.527 -7.560 9.969 1.00 54.84 88 GLN A C 1
ATOM 725 O O . GLN A 1 88 ? 3.488 -7.119 9.345 1.00 54.84 88 GLN A O 1
ATOM 730 N N . PHE A 1 89 ? 1.285 -7.115 9.770 1.00 58.25 89 PHE A N 1
ATOM 731 C CA . PHE A 1 89 ? 1.030 -5.920 8.978 1.00 58.25 89 PHE A CA 1
ATOM 732 C C . PHE A 1 89 ? 1.871 -4.761 9.523 1.00 58.25 89 PHE A C 1
ATOM 734 O O . PHE A 1 89 ? 1.781 -4.462 10.717 1.00 58.25 89 PHE A O 1
ATOM 741 N N . THR A 1 90 ? 2.604 -4.051 8.661 1.00 69.81 90 THR A N 1
ATOM 742 C CA . THR A 1 90 ? 3.171 -2.749 9.029 1.00 69.81 90 THR A CA 1
ATOM 743 C C . THR A 1 90 ? 2.025 -1.872 9.516 1.00 69.81 90 THR A C 1
ATOM 745 O O . THR A 1 90 ? 1.064 -1.640 8.777 1.00 69.81 90 THR A O 1
ATOM 748 N N . ARG A 1 91 ? 2.058 -1.480 10.793 1.00 77.25 91 ARG A N 1
ATOM 749 C CA . ARG A 1 91 ? 1.000 -0.665 11.399 1.00 77.25 91 ARG A CA 1
ATOM 750 C C . ARG A 1 91 ? 0.857 0.643 10.622 1.00 77.25 91 ARG A C 1
ATOM 752 O O . ARG A 1 91 ? 1.853 1.310 10.364 1.00 77.25 91 ARG A O 1
ATOM 759 N N . ILE A 1 92 ? -0.375 0.961 10.223 1.00 83.38 92 ILE A N 1
ATOM 760 C CA . ILE A 1 92 ? -0.727 2.243 9.603 1.00 83.38 92 ILE A CA 1
ATOM 761 C C . ILE A 1 92 ? -0.667 3.344 10.664 1.00 83.38 92 ILE A C 1
ATOM 763 O O . ILE A 1 92 ? -0.201 4.443 10.382 1.00 83.38 92 ILE A O 1
ATOM 767 N N . ASP A 1 93 ? -1.119 3.044 11.881 1.00 83.62 93 ASP A N 1
ATOM 768 C CA . ASP A 1 93 ? -1.003 3.916 13.041 1.00 83.62 93 ASP A CA 1
ATOM 769 C C . ASP A 1 93 ? -0.235 3.177 14.152 1.00 83.62 93 ASP A C 1
ATOM 771 O O . ASP A 1 93 ? -0.781 2.259 14.779 1.00 83.62 93 ASP A O 1
ATOM 775 N N . PRO A 1 94 ? 1.032 3.548 14.423 1.00 80.50 94 PRO A N 1
ATOM 776 C CA . PRO A 1 94 ? 1.827 2.914 15.469 1.00 80.50 94 PRO A CA 1
ATOM 777 C C . PRO A 1 94 ? 1.410 3.339 16.887 1.00 80.50 94 PRO A C 1
ATOM 779 O O . PRO A 1 94 ? 1.827 2.700 17.849 1.00 80.50 94 PRO A O 1
ATOM 782 N N . THR A 1 95 ? 0.593 4.385 17.042 1.00 85.69 95 THR A N 1
ATOM 783 C CA . THR A 1 95 ? 0.316 5.022 18.340 1.00 85.69 95 THR A CA 1
ATOM 784 C C . THR A 1 95 ? -0.805 4.353 19.130 1.00 85.69 95 THR A C 1
ATOM 786 O O . THR A 1 95 ? -0.755 4.337 20.356 1.00 85.69 95 THR A O 1
ATOM 789 N N . SER A 1 96 ? -1.808 3.780 18.455 1.00 90.69 96 SER A N 1
ATOM 790 C CA . SER A 1 96 ? -2.952 3.133 19.113 1.00 90.69 96 SER A CA 1
ATOM 791 C C . SER A 1 96 ? -3.583 2.046 18.246 1.00 90.69 96 SER A C 1
ATOM 793 O O . SER A 1 96 ? -3.847 2.251 17.057 1.00 90.69 96 SER A O 1
ATOM 795 N N . TRP A 1 97 ? -3.857 0.890 18.848 1.00 92.94 97 TRP A N 1
ATOM 796 C CA . TRP A 1 97 ? -4.588 -0.204 18.212 1.00 92.94 97 TRP A CA 1
ATOM 797 C C . TRP A 1 97 ? -6.032 0.165 17.893 1.00 92.94 97 TRP A C 1
ATOM 799 O O . TRP A 1 97 ? -6.561 -0.265 16.865 1.00 92.94 97 TRP A O 1
ATOM 809 N N . LYS A 1 98 ? -6.657 1.022 18.708 1.00 94.12 98 LYS A N 1
ATOM 810 C CA . LYS A 1 98 ? -7.977 1.582 18.394 1.00 94.12 98 LYS A CA 1
ATOM 811 C C . LYS A 1 98 ? -7.978 2.298 17.047 1.00 94.12 98 LYS A C 1
ATOM 813 O O . LYS A 1 98 ? -8.836 2.030 16.202 1.00 94.12 98 LYS A O 1
ATOM 818 N N . ASN A 1 99 ? -7.028 3.207 16.837 1.00 93.38 99 ASN A N 1
ATOM 819 C CA . ASN A 1 99 ? -6.935 3.950 15.582 1.00 93.38 99 ASN A CA 1
ATOM 820 C C . ASN A 1 99 ? -6.582 3.034 14.412 1.00 93.38 99 ASN A C 1
ATOM 822 O O . ASN A 1 99 ? -7.227 3.119 13.367 1.00 93.38 99 ASN A O 1
ATOM 826 N N . GLU A 1 100 ? -5.624 2.126 14.604 1.00 92.19 100 GLU A N 1
ATOM 827 C CA . GLU A 1 100 ? -5.245 1.122 13.610 1.00 92.19 100 GLU A CA 1
ATOM 828 C C . GLU A 1 100 ? -6.466 0.332 13.115 1.00 92.19 100 GLU A C 1
ATOM 830 O O . GLU A 1 100 ? -6.746 0.272 11.911 1.00 92.19 100 GLU A O 1
ATOM 835 N N . TYR A 1 101 ? -7.247 -0.223 14.047 1.00 93.38 101 TYR A N 1
ATOM 836 C CA . TYR A 1 101 ? -8.427 -1.012 13.716 1.00 93.38 101 TYR A CA 1
ATOM 837 C C . TYR A 1 101 ? -9.487 -0.152 13.018 1.00 93.38 101 TYR A C 1
ATOM 839 O O . TYR A 1 101 ? -9.993 -0.532 11.958 1.00 93.38 101 TYR A O 1
ATOM 847 N N . LEU A 1 102 ? -9.780 1.045 13.535 1.00 94.38 102 LEU A N 1
ATOM 848 C CA . LEU A 1 102 ? -10.755 1.953 12.923 1.00 94.38 102 LEU A CA 1
ATOM 849 C C . LEU A 1 102 ? -10.362 2.360 11.498 1.00 94.38 102 LEU A C 1
ATOM 851 O O . LEU A 1 102 ? -11.220 2.369 10.608 1.00 94.38 102 LEU A O 1
ATOM 855 N N . ILE A 1 103 ? -9.092 2.692 11.260 1.00 93.62 103 ILE A N 1
ATOM 856 C CA . ILE A 1 103 ? -8.586 3.091 9.942 1.00 93.62 103 ILE A CA 1
ATOM 857 C C . ILE A 1 103 ? -8.702 1.919 8.966 1.00 93.62 103 ILE A C 1
ATOM 859 O O . ILE A 1 103 ? -9.321 2.071 7.907 1.00 93.62 103 ILE A O 1
ATOM 863 N N . ARG A 1 104 ? -8.197 0.734 9.326 1.00 92.44 104 ARG A N 1
ATOM 864 C CA . ARG A 1 104 ? -8.261 -0.455 8.460 1.00 92.44 104 ARG A CA 1
ATOM 865 C C . ARG A 1 104 ? -9.694 -0.905 8.194 1.00 92.44 104 ARG A C 1
ATOM 867 O O . ARG A 1 104 ? -10.035 -1.225 7.055 1.00 92.44 104 ARG A O 1
ATOM 874 N N . PHE A 1 105 ? -10.567 -0.867 9.196 1.00 92.56 105 PHE A N 1
ATOM 875 C CA . PHE A 1 105 ? -11.977 -1.216 9.033 1.00 92.56 105 PHE A CA 1
ATOM 876 C C . PHE A 1 105 ? -12.706 -0.248 8.089 1.00 92.56 105 PHE A C 1
ATOM 878 O O . PHE A 1 105 ? -13.427 -0.679 7.182 1.00 92.56 105 PHE A O 1
ATOM 885 N N . LYS A 1 106 ? -12.476 1.066 8.235 1.00 91.38 106 LYS A N 1
ATOM 886 C CA . LYS A 1 106 ? -13.010 2.086 7.316 1.00 91.38 106 LYS A CA 1
ATOM 887 C C . LYS A 1 106 ? -12.477 1.902 5.899 1.00 91.38 106 LYS A C 1
ATOM 889 O O . LYS A 1 106 ? -13.258 2.009 4.952 1.00 91.38 106 LYS A O 1
ATOM 894 N N . LEU A 1 107 ? -11.185 1.609 5.743 1.00 90.19 107 LEU A N 1
ATOM 895 C CA . LEU A 1 107 ? -10.582 1.307 4.446 1.00 90.19 107 LEU A CA 1
ATOM 896 C C . LEU A 1 107 ? -11.258 0.094 3.807 1.00 90.19 107 LEU A C 1
ATOM 898 O O . LEU A 1 107 ? -11.763 0.220 2.698 1.00 90.19 107 LEU A O 1
ATOM 902 N N . LEU A 1 108 ? -11.381 -1.034 4.509 1.00 90.06 108 LEU A N 1
ATOM 903 C CA . LEU A 1 108 ? -12.056 -2.227 3.986 1.00 90.06 108 LEU A CA 1
ATOM 904 C C . LEU A 1 108 ? -13.505 -1.959 3.576 1.00 90.06 108 LEU A C 1
ATOM 906 O O . LEU A 1 108 ? -13.957 -2.433 2.534 1.00 90.06 108 LEU A O 1
ATOM 910 N N . ARG A 1 109 ? -14.249 -1.185 4.370 1.00 88.06 109 ARG A N 1
ATOM 911 C CA . ARG A 1 109 ? -15.615 -0.787 4.010 1.00 88.06 109 ARG A CA 1
ATOM 912 C C . ARG A 1 109 ? -15.648 0.068 2.751 1.00 88.06 109 ARG A C 1
ATOM 914 O O . ARG A 1 109 ? -16.496 -0.180 1.894 1.00 88.06 109 ARG A O 1
ATOM 921 N N . LYS A 1 110 ? -14.730 1.031 2.621 1.00 87.44 110 LYS A N 1
ATOM 922 C CA . LYS A 1 110 ? -14.564 1.812 1.390 1.00 87.44 110 LYS A CA 1
ATOM 923 C C . LYS A 1 110 ? -14.226 0.889 0.221 1.00 87.44 110 LYS A C 1
ATOM 925 O O . LYS A 1 110 ? -14.913 0.953 -0.780 1.00 87.44 110 LYS A O 1
ATOM 930 N N . TRP A 1 111 ? -13.277 -0.030 0.352 1.00 85.50 111 TRP A N 1
ATOM 931 C CA . TRP A 1 111 ? -12.940 -0.984 -0.711 1.00 85.50 111 TRP A CA 1
ATOM 932 C C . TRP A 1 111 ? -14.128 -1.856 -1.144 1.00 85.50 111 TRP A C 1
ATOM 934 O O . TRP A 1 111 ? -14.348 -2.033 -2.336 1.00 85.50 111 TRP A O 1
ATOM 944 N N . LYS A 1 112 ? -14.939 -2.355 -0.202 1.00 86.94 112 LYS A N 1
ATOM 945 C CA . LYS A 1 112 ? -16.101 -3.212 -0.511 1.00 86.94 112 LYS A CA 1
ATOM 946 C C . LYS A 1 112 ? -17.272 -2.468 -1.151 1.00 86.94 112 LYS A C 1
ATOM 948 O O . LYS A 1 112 ? -18.014 -3.059 -1.927 1.00 86.94 112 LYS A O 1
ATOM 953 N N . LYS A 1 113 ? -17.510 -1.217 -0.748 1.00 83.62 113 LYS A N 1
ATOM 954 C CA . LYS A 1 113 ? -18.734 -0.475 -1.102 1.00 83.62 113 LYS A CA 1
ATOM 955 C C . LYS A 1 113 ? -18.499 0.707 -2.030 1.00 83.62 113 LYS A C 1
ATOM 957 O O . LYS A 1 113 ? -19.466 1.285 -2.521 1.00 83.62 113 LYS A O 1
ATOM 962 N N . SER A 1 114 ? -17.255 1.125 -2.221 1.00 74.38 114 SER A N 1
ATOM 963 C CA . SER A 1 114 ? -16.984 2.342 -2.964 1.00 74.38 114 SER A CA 1
ATOM 964 C C . SER A 1 114 ? -17.062 2.109 -4.461 1.00 74.38 114 SER A C 1
ATOM 966 O O . SER A 1 114 ? -16.490 1.169 -5.004 1.00 74.38 114 SER A O 1
ATOM 968 N N . LYS A 1 115 ? -17.718 3.053 -5.126 1.00 73.12 115 LYS A N 1
ATOM 969 C CA . LYS A 1 115 ? -17.633 3.278 -6.564 1.00 73.12 115 LYS A CA 1
ATOM 970 C C . LYS A 1 115 ? -16.577 4.356 -6.811 1.00 73.12 115 LYS A C 1
ATOM 972 O O . LYS A 1 115 ? -16.908 5.432 -7.305 1.00 73.12 115 LYS A O 1
ATOM 977 N N . LEU A 1 116 ? -15.335 4.138 -6.355 1.00 70.38 116 LEU A N 1
ATOM 978 C CA . LEU A 1 116 ? -14.268 5.099 -6.652 1.00 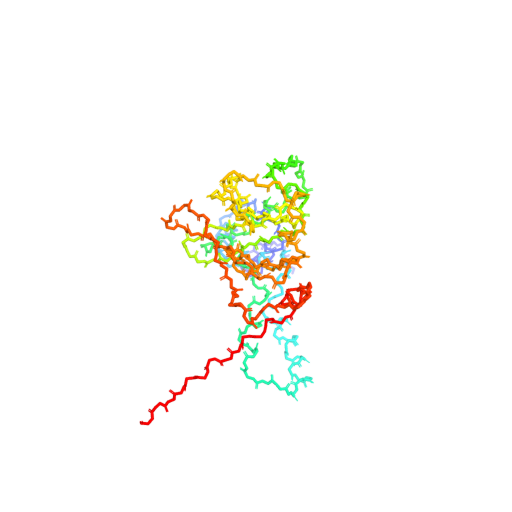70.38 116 LEU A CA 1
ATOM 979 C C . LEU A 1 116 ? -14.114 5.166 -8.170 1.00 70.38 116 LEU A C 1
ATOM 981 O O . LEU A 1 116 ? -14.041 4.133 -8.831 1.00 70.38 116 LEU A O 1
ATOM 985 N N . GLY A 1 117 ? -14.089 6.383 -8.709 1.00 72.56 117 GLY A N 1
ATOM 986 C CA . GLY A 1 117 ? -13.794 6.581 -10.120 1.00 72.56 117 GLY A CA 1
ATOM 987 C C . GLY A 1 117 ? -12.407 6.033 -10.438 1.00 72.56 117 GLY A C 1
ATOM 988 O O . GLY A 1 117 ? -11.467 6.231 -9.663 1.00 72.56 117 GLY A O 1
ATOM 989 N N . THR A 1 118 ? -12.284 5.348 -11.574 1.00 74.31 118 THR A N 1
ATOM 990 C CA . THR A 1 118 ? -10.992 4.900 -12.091 1.00 74.31 118 THR A CA 1
ATOM 991 C C . THR A 1 118 ? -10.066 6.102 -12.222 1.00 74.31 118 THR A C 1
ATOM 993 O O . THR A 1 118 ? -10.335 7.030 -12.987 1.00 74.31 118 THR A O 1
ATOM 996 N N . ILE A 1 119 ? -8.967 6.094 -11.467 1.00 71.25 119 ILE A N 1
ATOM 997 C CA . ILE A 1 119 ? -7.918 7.098 -11.617 1.00 71.25 119 ILE A CA 1
ATOM 998 C C . ILE A 1 119 ? -7.202 6.773 -12.922 1.00 71.25 119 ILE A C 1
ATOM 1000 O O . ILE A 1 119 ? -6.548 5.740 -13.035 1.00 71.25 119 ILE A O 1
ATOM 1004 N N . THR A 1 120 ? -7.364 7.642 -13.914 1.00 73.94 120 THR A N 1
ATOM 1005 C CA . THR A 1 120 ? -6.706 7.498 -15.212 1.00 73.94 120 THR A CA 1
ATOM 1006 C C . THR A 1 120 ? -5.609 8.539 -15.317 1.00 73.94 120 THR A C 1
ATOM 1008 O O . THR A 1 120 ? -5.833 9.717 -15.043 1.00 73.94 120 THR A O 1
ATOM 1011 N N . TYR A 1 121 ? -4.425 8.097 -15.720 1.00 71.69 121 TYR A N 1
ATOM 1012 C CA . TYR A 1 121 ? -3.300 8.964 -16.019 1.00 71.69 121 TYR A CA 1
ATOM 1013 C C . TYR A 1 121 ? -2.725 8.574 -17.381 1.00 71.69 121 TYR A C 1
ATOM 1015 O O . TYR A 1 121 ? -2.624 7.385 -17.681 1.00 71.69 121 TYR A O 1
ATOM 1023 N N . ASN A 1 122 ? -2.364 9.560 -18.206 1.00 76.12 122 ASN A N 1
ATOM 1024 C CA . ASN A 1 122 ? -1.698 9.319 -19.483 1.00 76.12 122 ASN A CA 1
ATOM 1025 C C . ASN A 1 122 ? -0.214 9.714 -19.378 1.00 76.12 122 ASN A C 1
ATOM 1027 O O . ASN A 1 122 ? 0.105 10.893 -19.534 1.00 76.12 122 ASN A O 1
ATOM 1031 N N . PRO A 1 123 ? 0.694 8.753 -19.131 1.00 69.00 123 PRO A N 1
ATOM 1032 C CA . PRO A 1 123 ? 2.127 9.025 -19.036 1.00 69.00 123 PRO A CA 1
ATOM 1033 C C . PRO A 1 123 ? 2.808 9.381 -20.361 1.00 69.00 123 PRO A C 1
ATOM 1035 O O . PRO A 1 123 ? 3.992 9.719 -20.355 1.00 69.00 123 PRO A O 1
ATOM 1038 N N . SER A 1 124 ? 2.110 9.330 -21.502 1.00 80.56 124 SER A N 1
ATOM 1039 C CA . SER A 1 124 ? 2.705 9.604 -22.818 1.00 80.56 124 SER A CA 1
ATOM 1040 C C . SER A 1 124 ? 4.005 8.808 -23.050 1.00 80.56 124 SER A C 1
ATOM 1042 O O . SER A 1 124 ? 4.998 9.358 -23.527 1.00 80.56 124 SER A O 1
ATOM 1044 N N . ILE A 1 125 ? 4.018 7.528 -22.647 1.00 79.94 125 ILE A N 1
ATOM 1045 C CA . ILE A 1 125 ? 5.124 6.561 -22.856 1.00 79.94 125 ILE A CA 1
ATOM 1046 C C . ILE A 1 125 ? 4.733 5.415 -23.798 1.00 79.94 125 ILE A C 1
ATOM 1048 O O . ILE A 1 125 ? 5.510 4.501 -24.038 1.00 79.94 125 ILE A O 1
ATOM 1052 N N . GLY A 1 126 ? 3.516 5.428 -24.343 1.00 81.75 126 GLY A N 1
ATOM 1053 C CA . GLY A 1 126 ? 3.016 4.316 -25.152 1.00 81.75 126 GLY A CA 1
ATOM 1054 C C . GLY A 1 126 ? 2.655 3.079 -24.311 1.00 81.75 126 GLY A C 1
ATOM 1055 O O . GLY A 1 126 ? 2.239 3.233 -23.160 1.00 81.75 126 GLY A O 1
ATOM 1056 N N . PRO A 1 127 ? 2.726 1.859 -24.882 1.00 86.19 127 PRO A N 1
ATOM 1057 C CA . PRO A 1 127 ? 2.235 0.651 -24.226 1.00 86.19 127 PRO A CA 1
ATOM 1058 C C . PRO A 1 127 ? 3.104 0.272 -23.025 1.00 86.19 127 PRO A C 1
ATOM 1060 O O . PRO A 1 127 ? 4.305 0.032 -23.147 1.00 86.19 127 PRO A O 1
ATOM 1063 N N . ILE A 1 128 ? 2.464 0.181 -21.863 1.00 89.44 128 ILE A N 1
ATOM 1064 C CA . ILE A 1 128 ? 3.117 -0.198 -20.613 1.00 89.44 128 ILE A CA 1
ATOM 1065 C C . ILE A 1 128 ? 3.541 -1.663 -20.706 1.00 89.44 128 ILE A C 1
ATOM 1067 O O . ILE A 1 128 ? 2.727 -2.533 -21.007 1.00 89.44 128 ILE A O 1
ATOM 1071 N N . THR A 1 129 ? 4.825 -1.918 -20.469 1.00 89.25 129 THR A N 1
ATOM 1072 C CA . THR A 1 129 ? 5.397 -3.269 -20.457 1.00 89.25 129 THR A CA 1
ATOM 1073 C C . THR A 1 129 ? 5.510 -3.805 -19.035 1.00 89.25 129 THR A C 1
ATOM 1075 O O . THR A 1 129 ? 5.199 -4.967 -18.805 1.00 89.25 129 THR A O 1
ATOM 1078 N N . GLU A 1 130 ? 5.902 -2.961 -18.077 1.00 86.56 130 GLU A N 1
ATOM 1079 C CA . GLU A 1 130 ? 6.028 -3.345 -16.668 1.00 86.56 130 GLU A CA 1
ATOM 1080 C C . GLU A 1 130 ? 5.737 -2.164 -15.741 1.00 86.56 130 GLU A C 1
ATOM 1082 O O . GLU A 1 130 ? 5.957 -0.999 -16.089 1.00 86.56 130 GLU A O 1
ATOM 1087 N N . THR A 1 131 ? 5.246 -2.484 -14.548 1.00 87.25 131 THR A N 1
ATOM 1088 C CA . THR A 1 131 ? 5.003 -1.539 -13.458 1.00 87.25 131 THR A CA 1
ATOM 1089 C C . THR A 1 131 ? 5.626 -2.077 -12.180 1.00 87.25 131 THR A C 1
ATOM 1091 O O . THR A 1 131 ? 5.350 -3.215 -11.806 1.00 87.25 131 THR A O 1
ATOM 1094 N N . HIS A 1 132 ? 6.402 -1.256 -11.484 1.00 85.06 132 HIS A N 1
ATOM 1095 C CA . HIS A 1 132 ? 7.056 -1.606 -10.231 1.00 85.06 132 HIS A CA 1
ATOM 1096 C C . HIS A 1 132 ? 6.669 -0.597 -9.149 1.00 85.06 132 HIS A C 1
ATOM 1098 O O . HIS A 1 132 ? 6.929 0.596 -9.291 1.00 85.06 132 HIS A O 1
ATOM 1104 N N . LEU A 1 133 ? 6.033 -1.065 -8.074 1.00 84.06 133 LEU A N 1
ATOM 1105 C CA . LEU A 1 133 ? 5.697 -0.233 -6.920 1.00 84.06 133 LEU A CA 1
ATOM 1106 C C . LEU A 1 133 ? 6.805 -0.364 -5.879 1.00 84.06 133 LEU A C 1
ATOM 1108 O O . LEU A 1 133 ? 6.975 -1.432 -5.293 1.00 84.06 133 LEU A O 1
ATOM 1112 N N . ASN A 1 134 ? 7.524 0.723 -5.621 1.00 77.38 134 ASN A N 1
ATOM 1113 C CA . ASN A 1 134 ? 8.473 0.770 -4.525 1.00 77.38 134 ASN A CA 1
ATOM 1114 C C . ASN A 1 134 ? 7.762 1.239 -3.245 1.00 77.38 134 ASN A C 1
ATOM 1116 O O . ASN A 1 134 ? 7.279 2.369 -3.162 1.00 77.38 134 ASN A O 1
ATOM 1120 N N . HIS A 1 135 ? 7.698 0.340 -2.261 1.00 69.94 135 HIS A N 1
ATOM 1121 C CA . HIS A 1 135 ? 7.161 0.590 -0.921 1.00 69.94 135 HIS A CA 1
ATOM 1122 C C . HIS A 1 135 ? 8.281 0.902 0.100 1.00 69.94 135 HIS A C 1
ATOM 1124 O O . HIS A 1 135 ? 8.000 1.061 1.287 1.00 69.94 135 HIS A O 1
ATOM 1130 N N . GLN A 1 136 ? 9.558 0.928 -0.303 1.00 61.62 136 GLN A N 1
ATOM 1131 C CA . GLN A 1 136 ? 10.655 1.034 0.655 1.00 61.62 136 GLN A CA 1
ATOM 1132 C C . GLN A 1 136 ? 10.609 2.331 1.460 1.00 61.62 136 GLN A C 1
ATOM 1134 O O . GLN A 1 136 ? 10.385 3.428 0.960 1.00 61.62 136 GLN A O 1
ATOM 1139 N N . SER A 1 137 ? 10.789 2.097 2.752 1.00 50.22 137 SER A N 1
ATOM 1140 C CA . SER A 1 137 ? 10.566 2.949 3.901 1.00 50.22 137 SER A CA 1
ATOM 1141 C C . SER A 1 137 ? 11.905 3.444 4.438 1.00 50.22 137 SER A C 1
ATOM 1143 O O . SER A 1 137 ? 12.327 3.046 5.525 1.00 50.22 137 SER A O 1
ATOM 1145 N N . THR A 1 138 ? 12.622 4.252 3.668 1.00 54.56 138 THR A N 1
ATOM 1146 C CA . THR A 1 138 ? 13.557 5.197 4.281 1.00 54.56 138 THR A CA 1
ATOM 1147 C C . THR A 1 138 ? 12.734 6.425 4.661 1.00 54.56 138 THR A C 1
ATOM 1149 O O . THR A 1 138 ? 11.867 6.848 3.901 1.00 54.56 138 THR A O 1
ATOM 1152 N N . GLU A 1 139 ? 12.935 6.974 5.862 1.00 55.47 139 GLU A N 1
ATOM 1153 C CA . GLU A 1 139 ? 12.136 8.099 6.396 1.00 55.47 139 GLU A CA 1
ATOM 1154 C C . GLU A 1 139 ? 12.120 9.337 5.476 1.00 55.47 139 GLU A C 1
ATOM 1156 O O . GLU A 1 139 ? 11.289 10.228 5.642 1.00 55.47 139 GLU A O 1
ATOM 1161 N N . SER A 1 140 ? 13.025 9.384 4.496 1.00 54.25 140 SER A N 1
ATOM 1162 C CA . SER A 1 140 ? 13.204 10.463 3.535 1.00 54.25 140 SER A CA 1
ATOM 1163 C C . SER A 1 140 ? 12.453 10.298 2.210 1.00 54.25 140 SER A C 1
ATOM 1165 O O . SER A 1 140 ? 12.228 11.310 1.549 1.00 54.25 140 SER A O 1
ATOM 1167 N N . GLU A 1 141 ? 12.069 9.087 1.789 1.00 63.59 141 GLU A N 1
ATOM 1168 C CA . GLU A 1 141 ? 11.540 8.869 0.433 1.00 63.59 141 GLU A CA 1
ATOM 1169 C C . GLU A 1 141 ? 10.049 8.524 0.416 1.00 63.59 141 GLU A C 1
ATOM 1171 O O . GLU A 1 141 ? 9.577 7.564 1.026 1.00 63.59 141 GLU A O 1
ATOM 1176 N N . SER A 1 142 ? 9.284 9.317 -0.339 1.00 67.12 142 SER A N 1
ATOM 1177 C CA . SER A 1 142 ? 7.891 9.002 -0.635 1.00 67.12 142 SER A CA 1
ATOM 1178 C C . SER A 1 142 ? 7.818 7.761 -1.529 1.00 67.12 142 SER A C 1
ATOM 1180 O O . SER A 1 142 ? 8.607 7.648 -2.477 1.00 67.12 142 SER A O 1
ATOM 1182 N N . PRO A 1 143 ? 6.840 6.870 -1.327 1.00 75.81 143 PRO A N 1
ATOM 1183 C CA . PRO A 1 143 ? 6.759 5.674 -2.147 1.00 75.81 143 PRO A CA 1
ATOM 1184 C C . PRO A 1 143 ? 6.406 6.056 -3.586 1.00 75.81 143 PRO A C 1
ATOM 1186 O O . PRO A 1 143 ? 5.727 7.052 -3.846 1.00 75.81 143 PRO A O 1
ATOM 1189 N N . ASN A 1 144 ? 6.902 5.277 -4.537 1.00 80.00 144 ASN A N 1
ATOM 1190 C CA . ASN A 1 144 ? 6.851 5.635 -5.947 1.00 80.00 144 ASN A CA 1
ATOM 1191 C C . ASN A 1 144 ? 6.417 4.443 -6.798 1.00 80.00 144 ASN A C 1
ATOM 1193 O O . ASN A 1 144 ? 6.682 3.285 -6.483 1.00 80.00 144 ASN A O 1
ATOM 1197 N N . LEU A 1 145 ? 5.709 4.743 -7.880 1.00 85.06 145 LEU A N 1
ATOM 1198 C CA . LEU A 1 145 ? 5.334 3.787 -8.906 1.00 85.06 145 LEU A CA 1
ATOM 1199 C C . LEU A 1 145 ? 6.172 4.072 -10.152 1.00 85.06 145 LEU A C 1
ATOM 1201 O O . LEU A 1 145 ? 6.045 5.123 -10.779 1.00 85.06 145 LEU A O 1
ATOM 1205 N N . THR A 1 146 ? 7.013 3.117 -10.517 1.00 86.88 146 THR A N 1
ATOM 1206 C CA . THR A 1 146 ? 7.819 3.148 -11.733 1.00 86.88 146 THR A CA 1
ATOM 1207 C C . THR A 1 146 ? 7.070 2.417 -12.840 1.00 86.88 146 THR A C 1
ATOM 1209 O O . THR A 1 146 ? 6.661 1.270 -12.676 1.00 86.88 146 THR A O 1
ATOM 1212 N N . ILE A 1 147 ? 6.870 3.078 -13.976 1.00 88.38 147 ILE A N 1
ATOM 1213 C CA . ILE A 1 147 ? 6.182 2.533 -15.147 1.00 88.38 147 ILE A CA 1
ATOM 1214 C C . ILE A 1 147 ? 7.144 2.549 -16.327 1.00 88.38 147 ILE A C 1
ATOM 1216 O O . ILE A 1 147 ? 7.666 3.606 -16.683 1.00 88.38 147 ILE A O 1
ATOM 1220 N N . THR A 1 148 ? 7.331 1.395 -16.961 1.00 88.81 148 THR A N 1
ATOM 1221 C CA . THR A 1 148 ? 8.275 1.216 -18.066 1.00 88.81 148 THR A CA 1
ATOM 1222 C C . THR A 1 148 ? 7.569 0.785 -19.347 1.00 88.81 148 THR A C 1
ATOM 1224 O O . THR A 1 148 ? 6.715 -0.106 -19.349 1.00 88.81 148 THR A O 1
ATOM 1227 N N . SER A 1 149 ? 7.962 1.398 -20.460 1.00 90.06 149 SER A N 1
ATOM 1228 C CA . SER A 1 149 ? 7.563 1.041 -21.818 1.00 90.06 149 SER A CA 1
ATOM 1229 C C . SER A 1 149 ? 8.793 0.610 -22.605 1.00 90.06 149 SER A C 1
ATOM 1231 O O . SER A 1 149 ? 9.659 1.423 -22.934 1.00 90.06 149 SER A O 1
ATOM 1233 N N . LEU A 1 150 ? 8.860 -0.681 -22.936 1.00 87.75 150 LEU A N 1
ATOM 1234 C CA . LEU A 1 150 ? 9.928 -1.217 -23.774 1.00 87.75 150 LEU A CA 1
ATOM 1235 C C . LEU A 1 150 ? 9.837 -0.657 -25.194 1.00 87.75 150 LEU A C 1
ATOM 1237 O O . LEU A 1 150 ? 10.849 -0.301 -25.779 1.00 87.75 150 LEU A O 1
ATOM 1241 N N . LYS A 1 151 ? 8.622 -0.518 -25.738 1.00 84.00 151 LYS A N 1
ATOM 1242 C CA . LYS A 1 151 ? 8.425 -0.036 -27.112 1.00 84.00 151 LYS A CA 1
ATOM 1243 C C . LYS A 1 151 ? 8.913 1.401 -27.305 1.00 84.00 151 LYS A C 1
ATOM 1245 O O . LYS A 1 151 ? 9.398 1.724 -28.384 1.00 84.00 151 LYS A O 1
ATOM 1250 N N . SER A 1 152 ? 8.741 2.263 -26.302 1.00 82.31 152 SER A N 1
ATOM 1251 C CA . SER A 1 152 ? 9.236 3.643 -26.367 1.00 82.31 152 SER A CA 1
ATOM 1252 C C . SER A 1 152 ? 10.646 3.805 -25.801 1.00 82.31 152 SER A C 1
ATOM 1254 O O . SER A 1 152 ? 11.219 4.876 -25.956 1.00 82.31 152 SER A O 1
ATOM 1256 N N . GLY A 1 153 ? 11.191 2.786 -25.128 1.00 85.31 153 GLY A N 1
ATOM 1257 C CA . GLY A 1 153 ? 12.467 2.894 -24.426 1.00 85.31 153 GLY A CA 1
ATOM 1258 C C . GLY A 1 153 ? 12.443 3.932 -23.310 1.00 85.31 153 GLY A C 1
ATOM 1259 O O . GLY A 1 153 ? 13.401 4.683 -23.141 1.00 85.31 153 GLY A O 1
ATOM 1260 N N . THR A 1 154 ? 11.323 4.027 -22.590 1.00 86.00 154 THR A N 1
ATOM 1261 C CA . THR A 1 154 ? 11.097 5.080 -21.595 1.00 86.00 154 THR A CA 1
ATOM 1262 C C . THR A 1 154 ? 10.550 4.511 -20.299 1.00 86.00 154 THR A C 1
ATOM 1264 O O . THR A 1 154 ? 9.634 3.686 -20.305 1.00 86.00 154 THR A O 1
ATOM 1267 N N . THR A 1 155 ? 11.043 5.038 -19.187 1.00 87.38 155 THR A N 1
ATOM 1268 C CA . THR A 1 155 ? 10.536 4.783 -17.843 1.00 87.38 155 THR A CA 1
ATOM 1269 C C . THR A 1 155 ? 10.167 6.101 -17.171 1.00 87.38 155 THR A C 1
ATOM 1271 O O . THR A 1 155 ? 10.877 7.099 -17.285 1.00 87.38 155 THR A O 1
ATOM 1274 N N . ILE A 1 156 ? 9.038 6.119 -16.469 1.00 85.00 156 ILE A N 1
ATOM 1275 C CA . ILE A 1 156 ? 8.559 7.267 -15.696 1.00 85.00 156 ILE A CA 1
ATOM 1276 C C . ILE A 1 156 ? 8.293 6.829 -14.265 1.00 85.00 156 ILE A C 1
ATOM 1278 O O . ILE A 1 156 ? 7.754 5.749 -14.034 1.00 85.00 156 ILE A O 1
ATOM 1282 N N . ARG A 1 157 ? 8.626 7.700 -13.313 1.00 83.50 157 ARG A N 1
ATOM 1283 C CA . ARG A 1 157 ? 8.239 7.563 -11.909 1.00 83.50 157 ARG A CA 1
ATOM 1284 C C . ARG A 1 157 ? 7.051 8.469 -11.620 1.00 83.50 157 ARG A C 1
ATOM 1286 O O . ARG A 1 157 ? 6.969 9.590 -12.124 1.00 83.50 157 ARG A O 1
ATOM 1293 N N . LEU A 1 158 ? 6.127 7.983 -10.811 1.00 80.94 158 LEU A N 1
ATOM 1294 C CA . LEU A 1 158 ? 5.005 8.770 -10.330 1.00 80.94 158 LEU A CA 1
ATOM 1295 C C . LEU A 1 158 ? 4.756 8.507 -8.855 1.00 80.94 158 LEU A C 1
ATOM 1297 O O . LEU A 1 158 ? 4.965 7.401 -8.362 1.00 80.94 158 LEU A O 1
ATOM 1301 N N . ASP A 1 159 ? 4.276 9.526 -8.165 1.00 80.06 159 ASP A N 1
ATOM 1302 C CA . ASP A 1 159 ? 3.773 9.388 -6.807 1.00 80.06 159 ASP A CA 1
ATOM 1303 C C . ASP A 1 159 ? 2.339 8.823 -6.870 1.00 80.06 159 ASP A C 1
ATOM 1305 O O . ASP A 1 159 ? 1.451 9.456 -7.462 1.00 80.06 159 ASP A O 1
ATOM 1309 N N . PRO A 1 160 ? 2.078 7.635 -6.295 1.00 76.38 160 PRO A N 1
ATOM 1310 C CA . PRO A 1 160 ? 0.779 6.983 -6.406 1.00 76.38 160 PRO A CA 1
ATOM 1311 C C . PRO A 1 160 ? -0.317 7.681 -5.580 1.00 76.38 160 PRO A C 1
ATOM 1313 O O . PRO A 1 160 ? -1.502 7.463 -5.848 1.00 76.38 160 PRO A O 1
ATOM 1316 N N . TRP A 1 161 ? 0.035 8.548 -4.623 1.00 74.25 161 TRP A N 1
ATOM 1317 C CA . TRP A 1 161 ? -0.922 9.327 -3.830 1.00 74.25 161 TRP A CA 1
ATOM 1318 C C . TRP A 1 161 ? -1.162 10.716 -4.409 1.00 74.25 161 TRP A C 1
ATOM 1320 O O . TRP A 1 161 ? -2.322 11.111 -4.562 1.00 74.25 161 TRP A O 1
ATOM 1330 N N . THR A 1 162 ? -0.105 11.459 -4.752 1.00 74.44 162 THR A N 1
ATOM 1331 C CA . THR A 1 162 ? -0.257 12.826 -5.290 1.00 74.44 162 THR A CA 1
ATOM 1332 C C . THR A 1 162 ? -0.535 12.852 -6.785 1.00 74.44 162 THR A C 1
ATOM 1334 O O . THR A 1 162 ? -1.016 13.866 -7.294 1.00 74.44 162 THR A O 1
ATOM 1337 N N . ARG A 1 163 ? -0.289 11.738 -7.488 1.00 67.38 163 ARG A N 1
ATOM 1338 C CA . ARG A 1 163 ? -0.451 11.599 -8.946 1.00 67.38 163 ARG A CA 1
ATOM 1339 C C . ARG A 1 163 ? 0.485 12.509 -9.739 1.00 67.38 163 ARG A C 1
ATOM 1341 O O . ARG A 1 163 ? 0.271 12.725 -10.932 1.00 67.38 163 ARG A O 1
ATOM 1348 N N . LYS A 1 164 ? 1.499 13.072 -9.083 1.00 76.25 164 LYS A N 1
ATOM 1349 C CA . LYS A 1 164 ? 2.514 13.884 -9.741 1.00 76.25 164 LYS A CA 1
ATOM 1350 C C . LYS A 1 164 ? 3.499 12.962 -10.437 1.00 76.25 164 LYS A C 1
ATOM 1352 O O . LYS A 1 164 ? 3.950 11.974 -9.860 1.00 76.25 164 LYS A O 1
ATOM 1357 N N . LEU A 1 165 ? 3.826 13.305 -11.677 1.00 74.00 165 LEU A N 1
ATOM 1358 C CA . LEU A 1 165 ? 4.965 12.698 -12.338 1.00 74.00 165 LEU A CA 1
ATOM 1359 C C . LEU A 1 165 ? 6.252 13.277 -11.785 1.00 74.00 165 LEU A C 1
ATOM 1361 O O . LEU A 1 165 ? 6.410 14.498 -11.718 1.00 74.00 165 LEU A O 1
ATOM 1365 N N . THR A 1 166 ? 7.186 12.388 -11.492 1.00 70.81 166 THR A N 1
ATOM 1366 C CA . THR A 1 166 ? 8.574 12.754 -11.279 1.00 70.81 166 THR A CA 1
ATOM 1367 C C . THR A 1 166 ? 9.216 12.832 -12.655 1.00 70.81 166 THR A C 1
ATOM 1369 O O . THR A 1 166 ? 9.524 11.820 -13.286 1.00 70.81 166 THR A O 1
ATOM 1372 N N . LEU A 1 167 ? 9.316 14.056 -13.163 1.00 67.69 167 LEU A N 1
ATOM 1373 C CA . LEU A 1 167 ? 10.160 14.371 -14.305 1.00 67.69 167 LEU A CA 1
ATOM 1374 C C . LEU A 1 167 ? 11.607 14.491 -13.816 1.00 67.69 167 LEU A C 1
ATOM 1376 O O . LEU A 1 167 ? 11.816 14.924 -12.681 1.00 67.69 167 LEU A O 1
ATOM 1380 N N . PRO A 1 168 ? 12.594 14.147 -14.654 1.00 68.12 168 PRO A N 1
ATOM 1381 C CA . PRO A 1 168 ? 12.497 13.821 -16.080 1.00 68.12 168 PRO A CA 1
ATOM 1382 C C . PRO A 1 168 ? 12.248 12.333 -16.366 1.00 68.12 168 PRO A C 1
ATOM 1384 O O . PRO A 1 168 ? 12.408 11.469 -15.507 1.00 68.12 168 PRO A O 1
ATOM 1387 N N . LYS A 1 169 ? 11.840 12.031 -17.606 1.00 77.94 169 LYS A N 1
ATOM 1388 C CA . LYS A 1 169 ? 11.679 10.649 -18.074 1.00 77.94 169 LYS A CA 1
ATOM 1389 C C . LYS A 1 169 ? 13.053 9.979 -18.190 1.00 77.94 169 LYS A C 1
ATOM 1391 O O . LYS A 1 169 ? 13.998 10.593 -18.677 1.00 77.94 169 LYS A O 1
ATOM 1396 N N . LEU A 1 170 ? 13.145 8.717 -17.785 1.00 82.75 170 LEU A N 1
ATOM 1397 C CA . LEU A 1 170 ? 14.340 7.896 -17.961 1.00 82.75 170 LEU A CA 1
ATOM 1398 C C . LEU A 1 170 ? 14.272 7.234 -19.337 1.00 82.75 170 LEU A C 1
ATOM 1400 O O . LEU A 1 170 ? 13.532 6.272 -19.535 1.00 82.75 170 LEU A O 1
ATOM 1404 N N . GLU A 1 171 ? 15.015 7.766 -20.296 1.00 82.62 171 GLU A N 1
ATOM 1405 C CA . GLU A 1 171 ? 15.018 7.276 -21.674 1.00 82.62 171 GLU A CA 1
ATOM 1406 C C . GLU A 1 171 ? 16.281 6.469 -21.964 1.00 82.62 171 GLU A C 1
ATOM 1408 O O . GLU A 1 171 ? 17.381 6.863 -21.583 1.00 82.62 171 GLU A O 1
ATOM 1413 N N . CYS A 1 172 ? 16.150 5.354 -22.685 1.00 78.75 172 CYS A N 1
ATOM 1414 C CA . CYS A 1 172 ? 17.300 4.552 -23.108 1.00 78.75 172 CYS A CA 1
ATOM 1415 C C . CYS A 1 172 ? 18.171 5.279 -24.147 1.00 78.75 172 CYS A C 1
ATOM 1417 O O . CYS A 1 172 ? 19.314 4.886 -24.393 1.00 78.75 172 CYS A O 1
ATOM 1419 N N . ASN A 1 173 ? 17.644 6.323 -24.791 1.00 76.19 173 ASN A N 1
ATOM 1420 C CA . ASN A 1 173 ? 18.349 7.112 -25.791 1.00 76.19 173 ASN A CA 1
ATOM 1421 C C . ASN A 1 173 ? 17.971 8.603 -25.699 1.00 76.19 173 ASN A C 1
ATOM 1423 O O . ASN A 1 173 ? 17.210 9.074 -26.545 1.00 76.19 173 ASN A O 1
ATOM 1427 N N . PRO A 1 174 ? 18.496 9.346 -24.706 1.00 67.69 174 PRO A N 1
ATOM 1428 C CA . PRO A 1 174 ? 18.251 10.778 -24.582 1.00 67.69 174 PRO A CA 1
ATOM 1429 C C . PRO A 1 174 ? 19.026 11.488 -25.695 1.00 67.69 174 PRO A C 1
ATOM 1431 O O . PRO A 1 174 ? 20.202 11.819 -25.555 1.00 67.69 174 PRO A O 1
ATOM 1434 N N . THR A 1 175 ? 18.405 11.630 -26.856 1.00 63.19 175 THR A N 1
ATOM 1435 C CA . THR A 1 175 ? 18.944 12.443 -27.948 1.00 63.19 175 THR A CA 1
ATOM 1436 C C . THR A 1 175 ? 18.037 13.650 -28.037 1.00 63.19 175 THR A C 1
ATOM 1438 O O . THR A 1 175 ? 16.830 13.467 -28.123 1.00 63.19 175 THR A O 1
ATOM 1441 N N . ASP A 1 176 ? 18.596 14.856 -28.007 1.00 52.44 176 ASP A N 1
ATOM 1442 C CA . ASP A 1 176 ? 17.853 16.080 -28.296 1.00 52.44 176 ASP A CA 1
ATOM 1443 C C . ASP A 1 176 ? 18.256 16.570 -29.696 1.00 52.44 176 ASP A C 1
ATOM 1445 O O . ASP A 1 176 ? 19.426 16.906 -29.900 1.00 52.44 176 ASP A O 1
ATOM 1449 N N . PRO A 1 177 ? 17.337 16.608 -30.683 1.00 60.06 177 PRO A N 1
ATOM 1450 C CA . PRO A 1 177 ? 15.924 16.228 -30.609 1.00 60.06 177 PRO A CA 1
ATOM 1451 C C . PRO A 1 177 ? 15.710 14.702 -30.539 1.00 60.06 177 PRO A C 1
ATOM 1453 O O . PRO A 1 177 ? 16.532 13.944 -31.066 1.00 60.06 177 PRO A O 1
ATOM 1456 N N . PRO A 1 178 ? 14.587 14.243 -29.950 1.00 58.66 178 PRO A N 1
ATOM 1457 C CA . PRO A 1 178 ? 14.282 12.824 -29.808 1.00 58.66 178 PRO A CA 1
ATOM 1458 C C . PRO A 1 178 ? 14.173 12.183 -31.186 1.00 58.66 178 PRO A C 1
ATOM 1460 O O . PRO A 1 178 ? 13.233 12.448 -31.939 1.00 58.66 178 PRO A O 1
ATOM 1463 N N . ILE A 1 179 ? 15.142 11.331 -31.525 1.00 60.38 179 ILE A N 1
ATOM 1464 C CA . ILE A 1 179 ? 15.048 10.518 -32.732 1.00 60.38 179 ILE A CA 1
ATOM 1465 C C . ILE A 1 179 ? 13.972 9.463 -32.455 1.00 60.38 179 ILE A C 1
ATOM 1467 O O . ILE A 1 179 ? 14.089 8.717 -31.479 1.00 60.38 179 ILE A O 1
ATOM 1471 N N . PRO A 1 180 ? 12.909 9.387 -33.271 1.00 57.22 180 PRO A N 1
ATOM 1472 C CA . PRO A 1 180 ? 11.867 8.398 -33.071 1.00 57.22 180 PRO A CA 1
ATOM 1473 C C . PRO A 1 180 ? 12.468 6.990 -33.083 1.00 57.22 180 PRO A C 1
ATOM 1475 O O . PRO A 1 180 ? 13.165 6.632 -34.027 1.00 57.22 180 PRO A O 1
ATOM 1478 N N . VAL A 1 181 ? 12.169 6.188 -32.056 1.00 57.22 181 VAL A N 1
ATOM 1479 C CA . VAL A 1 181 ? 12.730 4.835 -31.849 1.00 57.22 181 VAL A CA 1
ATOM 1480 C C . VAL A 1 181 ? 12.637 3.974 -33.124 1.00 57.22 181 VAL A C 1
ATOM 1482 O O . VAL A 1 181 ? 13.594 3.339 -33.538 1.00 57.22 181 VAL A O 1
ATOM 1485 N N . HIS A 1 182 ? 11.531 4.091 -33.863 1.00 55.81 182 HIS A N 1
ATOM 1486 C CA . HIS A 1 182 ? 11.272 3.381 -35.125 1.00 55.81 182 HIS A CA 1
ATOM 1487 C C . HIS A 1 182 ? 12.146 3.805 -36.324 1.00 55.81 182 HIS A C 1
ATOM 1489 O O . HIS A 1 182 ? 12.109 3.147 -37.362 1.00 55.81 182 HIS A O 1
ATOM 1495 N N . LEU A 1 183 ? 12.916 4.889 -36.212 1.00 56.47 183 LEU A N 1
ATOM 1496 C CA . LEU A 1 183 ? 13.908 5.317 -37.205 1.00 56.47 183 LEU A CA 1
ATOM 1497 C C . LEU A 1 183 ? 15.334 4.887 -36.821 1.00 56.47 183 LEU A C 1
ATOM 1499 O O . LEU A 1 183 ? 16.253 5.012 -37.628 1.00 56.47 183 LEU A O 1
ATOM 1503 N N . THR A 1 184 ? 15.526 4.331 -35.622 1.00 57.91 184 THR A N 1
ATOM 1504 C CA . THR A 1 184 ? 16.816 3.881 -35.088 1.00 57.91 184 THR A CA 1
ATOM 1505 C C . THR A 1 184 ? 16.805 2.383 -34.815 1.00 57.91 184 THR A C 1
ATOM 1507 O O . THR A 1 184 ? 17.146 1.955 -33.721 1.00 57.91 184 THR A O 1
ATOM 1510 N N . ASN A 1 185 ? 16.464 1.565 -35.814 1.00 60.38 185 ASN A N 1
ATOM 1511 C CA . ASN A 1 185 ? 16.293 0.109 -35.663 1.00 60.38 185 ASN A CA 1
ATOM 1512 C C . ASN A 1 185 ? 17.458 -0.632 -34.966 1.00 60.38 185 ASN A C 1
ATOM 1514 O O . ASN A 1 185 ? 17.259 -1.738 -34.467 1.00 60.38 185 ASN A O 1
ATOM 1518 N N . HIS A 1 186 ? 18.676 -0.076 -34.949 1.00 63.91 186 HIS A N 1
ATOM 1519 C CA . HIS A 1 186 ? 19.836 -0.641 -34.239 1.00 63.91 186 HIS A CA 1
ATOM 1520 C C . HIS A 1 186 ? 19.952 -0.206 -32.767 1.00 63.91 186 HIS A C 1
ATOM 1522 O O . HIS A 1 186 ? 20.616 -0.882 -31.986 1.00 63.91 186 HIS A O 1
ATOM 1528 N N . LEU A 1 187 ? 19.302 0.893 -32.386 1.00 68.44 187 LEU A N 1
ATOM 1529 C CA . LEU A 1 187 ? 19.274 1.465 -31.037 1.00 68.44 187 LEU A CA 1
ATOM 1530 C C . LEU A 1 187 ? 17.928 1.218 -30.338 1.00 68.44 187 LEU A C 1
ATOM 1532 O O . LEU A 1 187 ? 17.614 1.887 -29.359 1.00 68.44 187 LEU A O 1
ATOM 1536 N N . ASP A 1 188 ? 17.138 0.260 -30.826 1.00 78.75 188 ASP A N 1
ATOM 1537 C CA . ASP A 1 188 ? 15.919 -0.175 -30.151 1.00 78.75 188 ASP A CA 1
ATOM 1538 C C . ASP A 1 188 ? 16.274 -0.997 -28.907 1.00 78.75 188 ASP A C 1
ATOM 1540 O O . ASP A 1 188 ? 17.063 -1.950 -29.012 1.00 78.75 188 ASP A O 1
ATOM 1544 N N . PRO A 1 189 ? 15.675 -0.713 -27.740 1.00 85.12 189 PRO A N 1
ATOM 1545 C CA . PRO A 1 189 ? 15.744 -1.632 -26.619 1.00 85.12 189 PRO A CA 1
ATOM 1546 C C . PRO A 1 189 ? 14.944 -2.904 -26.945 1.00 85.12 189 PRO A C 1
ATOM 1548 O O . PRO A 1 189 ? 13.833 -2.865 -27.474 1.00 85.12 189 PRO A O 1
ATOM 1551 N N . ILE A 1 190 ? 15.515 -4.058 -26.618 1.00 86.31 190 ILE A N 1
ATOM 1552 C CA . ILE A 1 190 ? 14.922 -5.394 -26.816 1.00 86.31 190 ILE A CA 1
ATOM 1553 C C . ILE A 1 190 ? 14.518 -6.050 -25.490 1.00 86.31 190 ILE A C 1
ATOM 1555 O O . ILE A 1 190 ? 13.706 -6.978 -25.465 1.00 86.31 190 ILE A O 1
ATOM 1559 N N . CYS A 1 191 ? 15.072 -5.566 -24.381 1.00 85.38 191 CYS A N 1
ATOM 1560 C CA . CYS A 1 191 ? 14.732 -5.970 -23.026 1.00 85.38 191 CYS A CA 1
ATOM 1561 C C . CYS A 1 191 ? 15.132 -4.868 -22.038 1.00 85.38 191 CYS A C 1
ATOM 1563 O O . CYS A 1 191 ? 15.897 -3.958 -22.372 1.00 85.38 191 CYS A O 1
ATOM 1565 N N . PHE A 1 192 ? 14.633 -4.971 -20.813 1.00 88.25 192 PHE A N 1
ATOM 1566 C CA . PHE A 1 192 ? 15.090 -4.146 -19.708 1.00 88.25 192 PHE A CA 1
ATOM 1567 C C . PHE A 1 192 ? 15.015 -4.920 -18.389 1.00 88.25 192 PHE A C 1
ATOM 1569 O O . PHE A 1 192 ? 14.410 -5.990 -18.331 1.00 88.25 192 PHE A O 1
ATOM 1576 N N . SER A 1 193 ? 15.641 -4.377 -17.351 1.00 86.50 193 SER A N 1
ATOM 1577 C CA . SER A 1 193 ? 15.484 -4.798 -15.959 1.00 86.50 193 SER A CA 1
ATOM 1578 C C . SER A 1 193 ? 15.499 -3.565 -15.063 1.00 86.50 193 SER A C 1
ATOM 1580 O O . SER A 1 193 ? 16.260 -2.629 -15.305 1.00 86.50 193 SER A O 1
ATOM 1582 N N . LEU A 1 194 ? 14.685 -3.571 -14.013 1.00 81.69 194 LEU A N 1
ATOM 1583 C CA . LEU A 1 194 ? 14.718 -2.573 -12.944 1.00 81.69 194 LEU A CA 1
ATOM 1584 C C . LEU A 1 194 ? 15.522 -3.117 -11.762 1.00 81.69 194 LEU A C 1
ATOM 1586 O O . LEU A 1 194 ? 15.603 -4.332 -11.572 1.00 81.69 194 LEU A O 1
ATOM 1590 N N . ASN A 1 195 ? 16.126 -2.236 -10.970 1.00 79.06 195 ASN A N 1
ATOM 1591 C CA . ASN A 1 195 ? 16.646 -2.626 -9.662 1.00 79.06 195 ASN A CA 1
ATOM 1592 C C . ASN A 1 195 ? 15.521 -2.680 -8.610 1.00 79.06 195 ASN A C 1
ATOM 1594 O O . ASN A 1 195 ? 14.413 -2.205 -8.848 1.00 79.06 195 ASN A O 1
ATOM 1598 N N . SER A 1 196 ? 15.811 -3.233 -7.428 1.00 73.12 196 SER A N 1
ATOM 1599 C CA . SER A 1 196 ? 14.833 -3.381 -6.332 1.00 73.12 196 SER A CA 1
ATOM 1600 C C . SER A 1 196 ? 14.225 -2.060 -5.855 1.00 73.12 196 SER A C 1
ATOM 1602 O O . SER A 1 196 ? 13.107 -2.040 -5.353 1.00 73.12 196 SER A O 1
ATOM 1604 N N . GLU A 1 197 ? 14.956 -0.960 -6.011 1.00 71.00 197 GLU A N 1
ATOM 1605 C CA . GLU A 1 197 ? 14.519 0.383 -5.619 1.00 71.00 197 GLU A CA 1
ATOM 1606 C C . GLU A 1 197 ? 13.729 1.095 -6.734 1.00 71.00 197 GLU A C 1
ATOM 1608 O O . GLU A 1 197 ? 13.122 2.141 -6.506 1.00 71.00 197 GLU A O 1
ATOM 1613 N N . GLY A 1 198 ? 13.720 0.560 -7.958 1.00 73.50 198 GLY A N 1
ATOM 1614 C CA . GLY A 1 198 ? 13.051 1.169 -9.109 1.00 73.50 198 GLY A CA 1
ATOM 1615 C C . GLY A 1 198 ? 13.613 2.533 -9.540 1.00 73.50 198 GLY A C 1
ATOM 1616 O O . GLY A 1 198 ? 12.949 3.232 -10.309 1.00 73.50 198 GLY A O 1
ATOM 1617 N N . ASN A 1 199 ? 14.799 2.922 -9.059 1.00 74.75 199 ASN A N 1
ATOM 1618 C CA . ASN A 1 199 ? 15.503 4.167 -9.401 1.00 74.75 199 ASN A CA 1
ATOM 1619 C C . ASN A 1 199 ? 16.543 3.975 -10.524 1.00 74.75 199 ASN A C 1
ATOM 1621 O O . ASN A 1 199 ? 17.024 4.965 -11.082 1.00 74.75 199 ASN A O 1
ATOM 1625 N N . GLN A 1 200 ? 16.863 2.726 -10.886 1.00 82.69 200 GLN A N 1
ATOM 1626 C CA . GLN A 1 200 ? 17.776 2.388 -11.978 1.00 82.69 200 GLN A CA 1
ATOM 1627 C C . GLN A 1 200 ? 17.116 1.436 -12.975 1.00 82.69 200 GLN A C 1
ATOM 1629 O O . GLN A 1 200 ? 16.511 0.431 -12.594 1.00 82.69 200 GLN A O 1
ATOM 1634 N N . VAL A 1 201 ? 17.283 1.739 -14.262 1.00 86.56 201 VAL A N 1
ATOM 1635 C CA . VAL A 1 201 ? 16.793 0.921 -15.375 1.00 86.56 201 VAL A CA 1
ATOM 1636 C C . VAL A 1 201 ? 17.964 0.491 -16.239 1.00 86.56 201 VAL A C 1
ATOM 1638 O O . VAL A 1 201 ? 18.722 1.328 -16.724 1.00 86.56 201 VAL A O 1
ATOM 1641 N N . PHE A 1 202 ? 18.088 -0.811 -16.457 1.00 88.00 202 PHE A N 1
ATOM 1642 C CA . PHE A 1 202 ? 19.045 -1.414 -17.373 1.00 88.00 202 PHE A CA 1
ATOM 1643 C C . PHE A 1 202 ? 18.326 -1.747 -18.672 1.00 88.00 202 PHE A C 1
ATOM 1645 O O . PHE A 1 202 ? 17.329 -2.458 -18.642 1.00 88.00 202 PHE A O 1
ATOM 1652 N N . TRP A 1 203 ? 18.839 -1.280 -19.801 1.00 87.25 203 TRP A N 1
ATOM 1653 C CA . TRP A 1 203 ? 18.299 -1.533 -21.131 1.00 87.25 203 TRP A CA 1
ATOM 1654 C C . TRP A 1 203 ? 19.270 -2.397 -21.920 1.00 87.25 203 TRP A C 1
ATOM 1656 O O . TRP A 1 203 ? 20.435 -2.029 -22.073 1.00 87.25 203 TRP A O 1
ATOM 1666 N N . GLY A 1 204 ? 18.791 -3.523 -22.440 1.00 86.62 204 GLY A N 1
ATOM 1667 C CA . GLY A 1 204 ? 19.515 -4.293 -23.444 1.00 86.62 204 GLY A CA 1
ATOM 1668 C C . GLY A 1 204 ? 19.108 -3.809 -24.825 1.00 86.62 204 GLY A C 1
ATOM 1669 O O . GLY A 1 204 ? 17.926 -3.845 -25.173 1.00 86.62 204 GLY A O 1
ATOM 1670 N N . MET A 1 205 ? 20.076 -3.346 -25.604 1.00 83.88 205 MET A N 1
ATOM 1671 C CA . MET A 1 205 ? 19.858 -2.751 -26.920 1.00 83.88 205 MET A CA 1
ATOM 1672 C C . MET A 1 205 ? 20.032 -3.798 -28.028 1.00 83.88 205 MET A C 1
ATOM 1674 O O . MET A 1 205 ? 20.751 -4.788 -27.864 1.00 83.88 205 MET A O 1
ATOM 1678 N N . ARG A 1 206 ? 19.396 -3.596 -29.189 1.00 79.44 206 ARG A N 1
ATOM 1679 C CA . ARG A 1 206 ? 19.498 -4.534 -30.324 1.00 79.44 206 ARG A CA 1
ATOM 1680 C C . ARG A 1 206 ? 20.931 -4.686 -30.853 1.00 79.44 206 ARG A C 1
ATOM 1682 O O . ARG A 1 206 ? 21.279 -5.757 -31.338 1.00 79.44 206 ARG A O 1
ATOM 1689 N N . ASN A 1 207 ? 21.755 -3.647 -30.742 1.00 76.25 207 ASN A N 1
ATOM 1690 C CA . ASN A 1 207 ? 23.174 -3.663 -31.115 1.00 76.25 207 ASN A CA 1
ATOM 1691 C C . ASN A 1 207 ? 24.099 -4.356 -30.090 1.00 76.25 207 ASN A C 1
ATOM 1693 O O . ASN A 1 207 ? 25.311 -4.353 -30.295 1.00 76.25 207 ASN A O 1
ATOM 1697 N N . GLY A 1 208 ? 23.560 -4.925 -29.005 1.00 75.44 208 GLY A N 1
ATOM 1698 C CA . GLY A 1 208 ? 24.348 -5.594 -27.966 1.00 75.44 208 GLY A CA 1
ATOM 1699 C C . GLY A 1 208 ? 24.920 -4.661 -26.894 1.00 75.44 208 GLY A C 1
ATOM 1700 O O . GLY A 1 208 ? 25.675 -5.126 -26.041 1.00 75.44 208 GLY A O 1
ATOM 1701 N N . GLU A 1 209 ? 24.575 -3.367 -26.908 1.00 78.25 209 GLU A N 1
ATOM 1702 C CA . GLU A 1 209 ? 24.907 -2.432 -25.824 1.00 78.25 209 GLU A CA 1
ATOM 1703 C C . GLU A 1 209 ? 24.008 -2.644 -24.597 1.00 78.25 209 GLU A C 1
ATOM 1705 O O . GLU A 1 209 ? 22.826 -2.981 -24.723 1.00 78.25 209 GLU A O 1
ATOM 1710 N N . ILE A 1 210 ? 24.552 -2.353 -23.412 1.00 82.75 210 ILE A N 1
ATOM 1711 C CA . ILE A 1 210 ? 23.775 -2.164 -22.184 1.00 82.75 210 ILE A CA 1
ATOM 1712 C C . ILE A 1 210 ? 23.795 -0.682 -21.818 1.00 82.75 210 ILE A C 1
ATOM 1714 O O . ILE A 1 210 ? 24.853 -0.054 -21.714 1.00 82.75 210 ILE A O 1
ATOM 1718 N N . ARG A 1 211 ? 22.613 -0.113 -21.595 1.00 82.94 211 ARG A N 1
ATOM 1719 C CA . ARG A 1 211 ? 22.460 1.276 -21.145 1.00 82.94 211 ARG A CA 1
ATOM 1720 C C . ARG A 1 211 ? 21.823 1.316 -19.773 1.00 82.94 211 ARG A C 1
ATOM 1722 O O . ARG A 1 211 ? 20.898 0.554 -19.510 1.00 82.94 211 ARG A O 1
ATOM 1729 N N . VAL A 1 212 ? 22.305 2.202 -18.909 1.00 85.56 212 VAL A N 1
ATOM 1730 C CA . VAL A 1 212 ? 21.788 2.360 -17.549 1.00 85.56 212 VAL A CA 1
ATOM 1731 C C . VAL A 1 212 ? 21.267 3.771 -17.368 1.00 85.56 212 VAL A C 1
ATOM 1733 O O . VAL A 1 212 ? 22.014 4.736 -17.498 1.00 85.56 212 VAL A O 1
ATOM 1736 N N . CYS A 1 213 ? 19.983 3.888 -17.054 1.00 84.25 213 CYS A N 1
ATOM 1737 C CA . CYS A 1 213 ? 19.332 5.156 -16.755 1.00 84.25 213 CYS A CA 1
ATOM 1738 C C . CYS A 1 213 ? 19.102 5.246 -15.248 1.00 84.25 213 CYS A C 1
ATOM 1740 O O . CYS A 1 213 ? 18.536 4.320 -14.661 1.00 84.25 213 CYS A O 1
ATOM 1742 N N . ARG A 1 214 ? 19.518 6.352 -14.630 1.00 80.81 214 ARG A N 1
ATOM 1743 C CA . ARG A 1 214 ? 19.305 6.633 -13.207 1.00 80.81 214 ARG A CA 1
ATOM 1744 C C . ARG A 1 214 ? 18.606 7.972 -13.028 1.00 80.81 214 ARG A C 1
ATOM 1746 O O . ARG A 1 214 ? 18.843 8.917 -13.781 1.00 80.81 214 ARG A O 1
ATOM 1753 N N . CYS A 1 215 ? 17.738 8.031 -12.027 1.00 68.25 215 CYS A N 1
ATOM 1754 C CA . CYS A 1 215 ? 17.114 9.272 -11.587 1.00 68.25 215 CYS A CA 1
ATOM 1755 C C . CYS A 1 215 ? 18.020 9.932 -10.540 1.00 68.25 215 CYS A C 1
ATOM 1757 O O . CYS A 1 215 ? 18.147 9.392 -9.443 1.00 68.25 215 CYS A O 1
ATOM 1759 N N . ASP A 1 216 ? 18.627 11.076 -10.861 1.00 62.00 216 ASP A N 1
ATOM 1760 C CA . ASP A 1 216 ? 19.441 11.834 -9.906 1.00 62.00 216 ASP A CA 1
ATOM 1761 C C . ASP A 1 216 ? 18.549 12.859 -9.188 1.00 62.00 216 ASP A C 1
ATOM 1763 O O . ASP A 1 216 ? 18.120 13.858 -9.769 1.00 62.00 216 ASP A O 1
ATOM 1767 N N . GLU A 1 217 ? 18.263 12.629 -7.905 1.00 55.75 217 GLU A N 1
ATOM 1768 C CA . GLU A 1 217 ? 17.387 13.512 -7.115 1.00 55.75 217 GLU A CA 1
ATOM 1769 C C . GLU A 1 217 ? 17.995 14.903 -6.877 1.00 55.75 217 GLU A C 1
ATOM 1771 O O . GLU A 1 217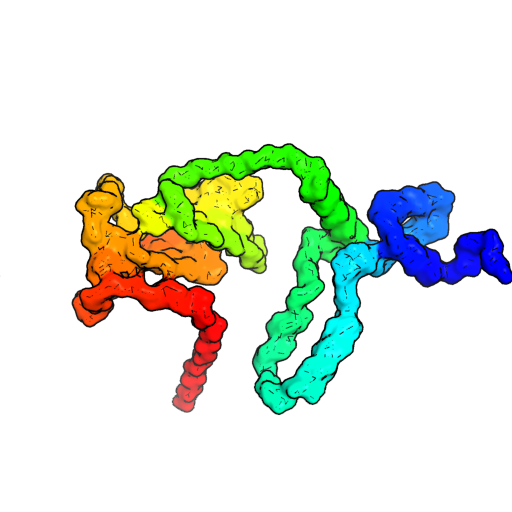 ? 17.273 15.887 -6.741 1.00 55.75 217 GLU A O 1
ATOM 1776 N N . VAL A 1 218 ? 19.328 15.007 -6.890 1.00 48.59 218 VAL A N 1
ATOM 1777 C CA . VAL A 1 218 ? 20.069 16.245 -6.589 1.00 48.59 218 VAL A CA 1
ATOM 1778 C C . VAL A 1 218 ? 20.023 17.255 -7.741 1.00 48.59 218 VAL A C 1
ATOM 1780 O O . VAL A 1 218 ? 20.078 18.461 -7.511 1.00 48.59 218 VAL A O 1
ATOM 1783 N N . SER A 1 219 ? 19.926 16.786 -8.986 1.00 46.00 219 SER A N 1
ATOM 1784 C CA . SER A 1 219 ? 19.991 17.633 -10.185 1.00 46.00 219 SER A CA 1
ATOM 1785 C C . SER A 1 219 ? 18.636 17.839 -10.864 1.00 46.00 219 SER A C 1
ATOM 1787 O O . SER A 1 219 ? 18.546 18.634 -11.798 1.00 46.00 219 SER A O 1
ATOM 1789 N N . GLY A 1 220 ? 17.588 17.120 -10.435 1.00 48.81 220 GLY A N 1
ATOM 1790 C CA . GLY A 1 220 ? 16.316 17.068 -11.163 1.00 48.81 220 GLY A CA 1
ATOM 1791 C C . GLY A 1 220 ? 16.492 16.561 -12.601 1.00 48.81 220 GLY A C 1
ATOM 1792 O O . GLY A 1 220 ? 15.710 16.916 -13.480 1.00 48.81 220 GLY A O 1
ATOM 1793 N N . GLY A 1 221 ? 17.558 15.793 -12.852 1.00 53.19 221 GLY A N 1
ATOM 1794 C CA . GLY A 1 221 ? 18.002 15.332 -14.162 1.00 53.19 221 GLY A CA 1
ATOM 1795 C C . GLY A 1 221 ? 17.909 13.810 -14.305 1.00 53.19 221 GLY A C 1
ATOM 1796 O O . GLY A 1 221 ? 17.962 13.066 -13.328 1.00 53.19 221 GLY A O 1
ATOM 1797 N N . SER A 1 222 ? 17.783 13.332 -15.545 1.00 56.84 222 SER A N 1
ATOM 1798 C CA . SER A 1 222 ? 17.936 11.914 -15.885 1.00 56.84 222 SER A CA 1
ATOM 1799 C C . SER A 1 222 ? 19.347 11.742 -16.409 1.00 56.84 222 SER A C 1
ATOM 1801 O O . SER A 1 222 ? 19.718 12.389 -17.392 1.00 56.84 222 SER A O 1
ATOM 1803 N N . ARG A 1 223 ? 20.127 10.868 -15.780 1.00 58.94 223 ARG A N 1
ATOM 1804 C CA . ARG A 1 223 ? 21.476 10.550 -16.234 1.00 58.94 223 ARG A CA 1
ATOM 1805 C C . ARG A 1 223 ? 21.478 9.175 -16.885 1.00 58.94 223 ARG A C 1
ATOM 1807 O O . ARG A 1 223 ? 20.969 8.204 -16.325 1.00 58.94 223 ARG A O 1
ATOM 1814 N N . VAL A 1 224 ? 22.047 9.100 -18.085 1.00 60.75 224 VAL A N 1
ATOM 1815 C CA . VAL A 1 224 ? 22.188 7.848 -18.833 1.00 60.75 224 VAL A CA 1
ATOM 1816 C C . VAL A 1 224 ? 23.664 7.533 -18.971 1.00 60.75 224 VAL A C 1
ATOM 1818 O O . VAL A 1 224 ? 24.381 8.184 -19.728 1.00 60.75 224 VAL A O 1
ATOM 1821 N N . ASP A 1 225 ? 24.109 6.527 -18.230 1.00 63.22 225 ASP A N 1
ATOM 1822 C CA . ASP A 1 225 ? 25.458 5.994 -18.327 1.00 63.22 225 ASP A CA 1
ATOM 1823 C C . ASP A 1 225 ? 25.462 4.810 -19.310 1.00 63.22 225 ASP A C 1
ATOM 1825 O O . ASP A 1 225 ? 24.566 3.958 -19.314 1.00 63.22 225 ASP A O 1
ATOM 1829 N N . ARG A 1 226 ? 26.488 4.736 -20.163 1.00 59.19 226 ARG A N 1
ATOM 1830 C CA . ARG A 1 226 ? 26.727 3.577 -21.036 1.00 59.19 226 ARG A CA 1
ATOM 1831 C C . ARG A 1 226 ? 27.667 2.618 -20.323 1.00 59.19 226 ARG A C 1
ATOM 1833 O O . ARG A 1 226 ? 28.747 3.029 -19.905 1.00 59.19 226 ARG A O 1
ATOM 1840 N N . ILE A 1 227 ? 27.274 1.353 -20.199 1.00 53.50 227 ILE A N 1
ATOM 1841 C CA . ILE A 1 227 ? 28.140 0.310 -19.647 1.00 53.50 227 ILE A CA 1
ATOM 1842 C C . ILE A 1 227 ? 28.532 -0.610 -20.803 1.00 53.50 227 ILE A C 1
ATOM 1844 O O . ILE A 1 227 ? 27.724 -1.404 -21.277 1.00 53.50 227 ILE A O 1
ATOM 1848 N N . GLY A 1 228 ? 29.767 -0.454 -21.284 1.00 45.28 228 GLY A N 1
ATOM 1849 C CA . GLY A 1 228 ? 30.348 -1.284 -22.340 1.00 45.28 228 GLY A CA 1
ATOM 1850 C C . GLY A 1 228 ? 31.556 -0.615 -22.991 1.00 45.28 228 GLY A C 1
ATOM 1851 O O . GLY A 1 228 ? 31.412 0.391 -23.684 1.00 45.28 228 GLY A O 1
ATOM 1852 N N . SER A 1 229 ? 32.745 -1.170 -22.752 1.00 37.97 229 SER A N 1
ATOM 1853 C CA . SER A 1 229 ? 33.938 -0.923 -23.564 1.00 37.97 229 SER A CA 1
ATOM 1854 C C . SER A 1 229 ? 33.831 -1.702 -24.878 1.00 37.97 229 SER A C 1
ATOM 1856 O O . SER A 1 229 ? 33.144 -2.723 -24.949 1.00 37.97 229 SER A O 1
ATOM 1858 N N . ASP A 1 230 ? 34.524 -1.230 -25.913 1.00 41.25 230 ASP A N 1
ATOM 1859 C CA . ASP A 1 230 ? 34.464 -1.734 -27.295 1.00 41.25 230 ASP A CA 1
ATOM 1860 C C . ASP A 1 230 ? 34.721 -3.256 -27.438 1.00 41.25 230 ASP A C 1
ATOM 1862 O O . ASP A 1 230 ? 34.304 -3.871 -28.415 1.00 41.25 230 ASP A O 1
ATOM 1866 N N . GLU A 1 231 ? 35.323 -3.889 -26.425 1.00 39.34 231 GLU A N 1
ATOM 1867 C CA . GLU A 1 231 ? 35.671 -5.317 -26.387 1.00 39.34 231 GLU A CA 1
ATOM 1868 C C . GLU A 1 231 ? 34.614 -6.231 -25.732 1.00 39.34 231 GLU A C 1
ATOM 1870 O O . GLU A 1 231 ? 34.738 -7.452 -25.788 1.00 39.34 231 GLU A O 1
ATOM 1875 N N . SER A 1 232 ? 33.556 -5.679 -25.126 1.00 43.97 232 SER A N 1
ATOM 1876 C CA . SER A 1 232 ? 32.532 -6.441 -24.378 1.00 43.97 232 SER A CA 1
ATOM 1877 C C . SER A 1 232 ? 31.124 -6.295 -24.960 1.00 43.97 232 SER A C 1
ATOM 1879 O O . SER A 1 232 ? 30.120 -6.401 -24.256 1.00 43.97 232 SER A O 1
ATOM 1881 N N . ARG A 1 233 ? 31.022 -6.063 -26.274 1.00 47.31 233 ARG A N 1
ATOM 1882 C CA . ARG A 1 233 ? 29.732 -6.124 -26.968 1.00 47.31 233 ARG A CA 1
ATOM 1883 C C . ARG A 1 233 ? 29.237 -7.564 -26.956 1.00 47.31 233 ARG A C 1
ATOM 1885 O O . ARG A 1 233 ? 29.887 -8.456 -27.503 1.00 47.31 233 ARG A O 1
ATOM 1892 N N . HIS A 1 234 ? 28.060 -7.796 -26.381 1.00 51.84 234 HIS A N 1
ATOM 1893 C CA . HIS A 1 234 ? 27.361 -9.048 -26.628 1.00 51.84 234 HIS A CA 1
ATOM 1894 C C . HIS A 1 234 ? 27.101 -9.141 -28.135 1.00 51.84 234 HIS A C 1
ATOM 1896 O O . HIS A 1 234 ? 26.486 -8.257 -28.723 1.00 51.84 234 HIS A O 1
ATOM 1902 N N . THR A 1 235 ? 27.593 -10.198 -28.779 1.00 46.22 235 THR A N 1
ATOM 1903 C CA . THR A 1 235 ? 27.551 -10.355 -30.245 1.00 46.22 235 THR A CA 1
ATOM 1904 C C . THR A 1 235 ? 26.116 -10.473 -30.788 1.00 46.22 235 THR A C 1
ATOM 1906 O O . THR A 1 235 ? 25.903 -10.433 -31.996 1.00 46.22 235 THR A O 1
ATOM 1909 N N . LEU A 1 236 ? 25.126 -10.627 -29.901 1.00 49.22 236 LEU A N 1
ATOM 1910 C CA . LEU A 1 236 ? 23.710 -10.824 -30.193 1.00 49.22 236 LEU A CA 1
ATOM 1911 C C . LEU A 1 236 ? 22.827 -10.168 -29.115 1.00 49.22 236 LEU A C 1
ATOM 1913 O O . LEU A 1 236 ? 23.292 -9.809 -28.035 1.00 49.22 236 LEU A O 1
ATOM 1917 N N . ALA A 1 237 ? 21.530 -10.068 -29.420 1.00 52.22 237 ALA A N 1
ATOM 1918 C CA . ALA A 1 237 ? 20.468 -9.602 -28.533 1.00 52.22 237 ALA A CA 1
ATOM 1919 C C . ALA A 1 237 ? 20.605 -10.136 -27.088 1.00 52.22 237 ALA A C 1
ATOM 1921 O O . ALA A 1 237 ? 20.542 -11.342 -26.842 1.00 52.22 237 ALA A O 1
ATOM 1922 N N . ILE A 1 238 ? 20.755 -9.224 -26.125 1.00 57.75 238 ILE A N 1
ATOM 1923 C CA . ILE A 1 238 ? 20.902 -9.534 -24.700 1.00 57.75 238 ILE A CA 1
ATOM 1924 C C . ILE A 1 238 ? 19.568 -10.053 -24.157 1.00 57.75 238 ILE A C 1
ATOM 1926 O O . ILE A 1 238 ? 18.680 -9.283 -23.818 1.00 57.75 238 ILE A O 1
ATOM 1930 N N . ASN A 1 239 ? 19.404 -11.370 -24.048 1.00 54.72 239 ASN A N 1
ATOM 1931 C CA . ASN A 1 239 ? 18.221 -11.970 -23.416 1.00 54.72 239 ASN A CA 1
ATOM 1932 C C . ASN A 1 239 ? 18.418 -12.253 -21.914 1.00 54.72 239 ASN A C 1
ATOM 1934 O O . ASN A 1 239 ? 17.439 -12.502 -21.211 1.00 54.72 239 ASN A O 1
ATOM 1938 N N . CYS A 1 240 ? 19.654 -12.180 -21.404 1.00 54.31 240 CYS A N 1
ATOM 1939 C CA . CYS A 1 240 ? 19.997 -12.528 -20.018 1.00 54.31 240 CYS A CA 1
ATOM 1940 C C . CYS A 1 240 ? 19.514 -11.513 -18.964 1.00 54.31 240 CYS A C 1
ATOM 1942 O O . CYS A 1 240 ? 19.377 -11.868 -17.796 1.00 54.31 240 CYS A O 1
ATOM 1944 N N . LEU A 1 241 ? 19.172 -10.278 -19.350 1.00 55.94 241 LEU A N 1
ATOM 1945 C CA . LEU A 1 241 ? 18.564 -9.311 -18.424 1.00 55.94 241 LEU A CA 1
ATOM 1946 C C . LEU A 1 241 ? 17.195 -9.789 -17.907 1.00 55.94 241 LEU A C 1
ATOM 1948 O O . LEU A 1 241 ? 16.831 -9.484 -16.777 1.00 55.94 241 LEU A O 1
ATOM 1952 N N . LYS A 1 242 ? 16.475 -10.624 -18.673 1.00 52.72 242 LYS A N 1
ATOM 1953 C CA . LYS A 1 242 ? 15.193 -11.211 -18.242 1.00 52.72 242 LYS A CA 1
ATOM 1954 C C . LYS A 1 242 ? 15.349 -12.230 -17.105 1.00 52.72 242 LYS A C 1
ATOM 1956 O O . LYS A 1 242 ? 14.410 -12.428 -16.346 1.00 52.72 242 LYS A O 1
ATOM 1961 N N . SER A 1 243 ? 16.512 -12.878 -16.970 1.00 41.97 243 SER A N 1
ATOM 1962 C CA . SER A 1 243 ? 16.746 -13.896 -15.930 1.00 41.97 243 SER A CA 1
ATOM 1963 C C . SER A 1 243 ? 17.190 -13.324 -14.580 1.00 41.97 243 SER A C 1
ATOM 1965 O O . SER A 1 243 ? 17.168 -14.044 -13.584 1.00 41.97 243 SER A O 1
ATOM 1967 N N . ILE A 1 244 ? 17.565 -12.041 -14.513 1.00 42.34 244 ILE A N 1
ATOM 1968 C CA . ILE A 1 244 ? 18.037 -11.406 -13.269 1.00 42.34 244 ILE A CA 1
ATOM 1969 C C . ILE A 1 244 ? 16.890 -11.171 -12.272 1.00 42.34 244 ILE A C 1
ATOM 1971 O O . ILE A 1 244 ? 17.131 -11.156 -11.068 1.00 42.34 244 ILE A O 1
ATOM 1975 N N . GLN A 1 245 ? 15.631 -11.131 -12.728 1.00 39.09 245 GLN A N 1
ATOM 1976 C CA . GLN A 1 245 ? 14.470 -11.081 -11.829 1.00 39.09 245 GLN A CA 1
ATOM 1977 C C . GLN A 1 245 ? 14.313 -12.338 -10.946 1.00 39.09 245 GLN A C 1
ATOM 1979 O O . GLN A 1 245 ? 13.567 -12.299 -9.973 1.00 39.09 245 GLN A O 1
ATOM 1984 N N . VAL A 1 246 ? 15.015 -13.442 -11.245 1.00 34.56 246 VAL A N 1
ATOM 1985 C CA . VAL A 1 246 ? 14.840 -14.737 -10.554 1.00 34.56 246 VAL A CA 1
ATOM 1986 C C . VAL A 1 246 ? 15.978 -15.071 -9.572 1.00 34.56 246 VAL A C 1
ATOM 1988 O O . VAL A 1 246 ? 15.808 -15.936 -8.719 1.00 34.56 246 VAL A O 1
ATOM 1991 N N . PHE A 1 247 ? 17.115 -14.368 -9.604 1.00 32.53 247 PHE A N 1
ATOM 1992 C CA . PHE A 1 247 ? 18.258 -14.661 -8.725 1.00 32.53 247 PHE A CA 1
ATOM 1993 C C . PHE A 1 247 ? 18.714 -13.435 -7.932 1.00 32.53 247 PHE A C 1
ATOM 1995 O O . PHE A 1 247 ? 19.778 -12.872 -8.167 1.00 32.53 247 PHE A O 1
ATOM 2002 N N . GLN A 1 248 ? 17.935 -13.059 -6.918 1.00 36.59 248 GLN A N 1
ATOM 2003 C CA . GLN A 1 248 ? 18.459 -12.294 -5.788 1.00 36.59 248 GLN A CA 1
ATOM 2004 C C . GLN A 1 248 ? 18.878 -13.262 -4.678 1.00 36.59 248 GLN A C 1
ATOM 2006 O O . GLN A 1 248 ? 18.120 -13.552 -3.756 1.00 36.59 248 GLN A O 1
ATOM 2011 N N . LYS A 1 249 ? 20.112 -13.766 -4.762 1.00 28.27 249 LYS A N 1
ATOM 2012 C CA . LYS A 1 249 ? 20.872 -14.145 -3.565 1.00 28.27 249 LYS A CA 1
ATOM 2013 C C . LYS A 1 249 ? 21.914 -13.046 -3.348 1.00 28.27 249 LYS A C 1
ATOM 2015 O O . LYS A 1 249 ? 22.673 -12.784 -4.281 1.00 28.27 249 LYS A O 1
ATOM 2020 N N . PRO A 1 250 ? 21.971 -12.391 -2.178 1.00 32.28 250 PRO A N 1
ATOM 2021 C CA . PRO A 1 250 ? 23.057 -11.468 -1.891 1.00 32.28 250 PRO A CA 1
ATOM 2022 C C . PRO A 1 250 ? 24.358 -12.274 -1.826 1.00 32.28 250 PRO A C 1
ATOM 2024 O O . PRO A 1 250 ? 24.499 -13.184 -1.009 1.00 32.28 250 PRO A O 1
ATOM 2027 N N . THR A 1 251 ? 25.301 -11.986 -2.719 1.00 31.64 251 THR A N 1
ATOM 2028 C CA . THR A 1 251 ? 26.672 -12.490 -2.605 1.00 31.64 251 THR A CA 1
ATOM 2029 C C . THR A 1 251 ? 27.329 -11.852 -1.379 1.00 31.64 251 THR A C 1
ATOM 2031 O O . THR A 1 251 ? 27.328 -10.622 -1.283 1.00 31.64 251 THR A O 1
ATOM 2034 N N . PRO A 1 252 ? 27.890 -12.635 -0.441 1.00 30.77 252 PRO A N 1
ATOM 2035 C CA . PRO A 1 252 ? 28.589 -12.079 0.706 1.00 30.77 252 PRO A CA 1
ATOM 2036 C C . PRO A 1 252 ? 29.898 -11.426 0.250 1.00 30.77 252 PRO A C 1
ATOM 2038 O O . PRO A 1 252 ? 30.694 -12.024 -0.474 1.00 30.77 252 PRO A O 1
ATOM 2041 N N . ILE A 1 253 ? 30.104 -10.187 0.689 1.00 30.47 253 ILE A N 1
ATOM 2042 C CA . ILE A 1 253 ? 31.351 -9.437 0.532 1.00 30.47 253 ILE A CA 1
ATOM 2043 C C . ILE A 1 253 ? 32.416 -10.140 1.383 1.00 30.47 253 ILE A C 1
ATOM 2045 O O . ILE A 1 253 ? 32.317 -10.169 2.609 1.00 30.47 253 ILE A O 1
ATOM 2049 N N . GLN A 1 254 ? 33.420 -10.734 0.738 1.00 30.94 254 GLN A N 1
ATOM 2050 C CA . GLN A 1 254 ? 34.618 -11.224 1.417 1.00 30.94 254 GLN A CA 1
ATOM 2051 C C . GLN A 1 254 ? 35.481 -10.012 1.789 1.00 30.94 254 GLN A C 1
ATOM 2053 O O . GLN A 1 254 ? 36.069 -9.370 0.924 1.00 30.94 254 GLN A O 1
ATOM 2058 N N . LEU A 1 255 ? 35.516 -9.672 3.078 1.00 31.72 255 LEU A N 1
ATOM 2059 C CA . LEU A 1 255 ? 36.486 -8.731 3.636 1.00 31.72 255 LEU A CA 1
ATOM 2060 C C . LEU A 1 255 ? 37.832 -9.451 3.774 1.00 31.72 255 LEU A C 1
ATOM 2062 O O . LEU A 1 255 ? 38.034 -10.223 4.716 1.00 31.72 255 LEU A O 1
ATOM 2066 N N . GLU A 1 256 ? 38.745 -9.200 2.836 1.00 31.16 256 GLU A N 1
ATOM 2067 C CA . GLU A 1 256 ? 40.148 -9.582 2.979 1.00 31.16 256 GLU A CA 1
ATOM 2068 C C . GLU A 1 256 ? 40.741 -8.893 4.216 1.00 31.16 256 GLU A C 1
ATOM 2070 O O . GLU A 1 256 ? 40.857 -7.670 4.290 1.00 31.16 256 GLU A O 1
ATOM 2075 N N . HIS A 1 257 ? 41.105 -9.697 5.215 1.00 32.72 257 HIS A N 1
ATOM 2076 C CA . HIS A 1 257 ? 41.961 -9.256 6.306 1.00 32.72 257 HIS A CA 1
ATOM 2077 C C . HIS A 1 257 ? 43.400 -9.204 5.790 1.00 32.72 257 HIS A C 1
ATOM 2079 O O . HIS A 1 257 ? 44.050 -10.241 5.642 1.00 32.72 257 HIS A O 1
ATOM 2085 N N . HIS A 1 258 ? 43.907 -7.997 5.546 1.00 34.75 258 HIS A N 1
ATOM 2086 C CA . HIS A 1 258 ? 45.346 -7.775 5.475 1.00 34.75 258 HIS A CA 1
ATOM 2087 C C . HIS A 1 258 ? 45.966 -8.061 6.851 1.00 34.75 258 HIS A C 1
ATOM 2089 O O . HIS A 1 258 ? 45.553 -7.488 7.860 1.00 34.75 258 HIS A O 1
ATOM 2095 N N . ARG A 1 259 ? 46.921 -8.997 6.866 1.00 38.53 259 ARG A N 1
ATOM 2096 C CA . ARG A 1 259 ? 47.910 -9.164 7.938 1.00 38.53 259 ARG A CA 1
ATOM 2097 C C . ARG A 1 259 ? 48.910 -8.018 7.930 1.00 38.53 259 ARG A C 1
ATOM 2099 O O . ARG A 1 259 ? 49.226 -7.548 6.814 1.00 38.53 259 ARG A O 1
#

Foldseek 3Di:
DCPDPVVDDLVVVLLVLLCDALVVLVVQLVPDPSSVVSSVDLVSLVSSQCVVVVLPPVVVVVVVVVVVVVVDPDDDDDPVVVPSCVRDDPQPDPPGSSVSRVVVVVVVVCVVDPPDPPDDDDPVQPDWPDKDWAPDDDVPDQTWIWTDDQQSQWIWIARPVVRDTLDDIFHQDPD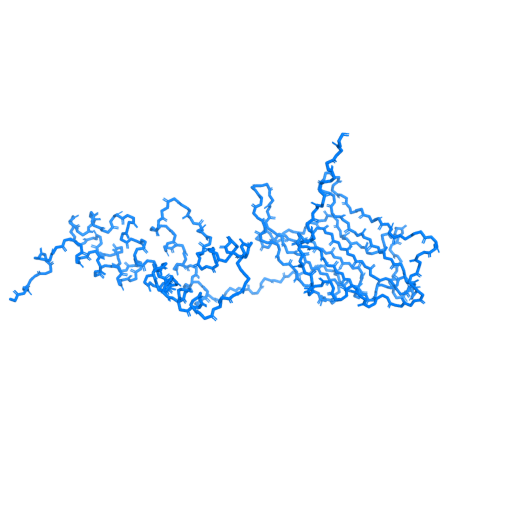VVDDGLVVCQQQRFPDWAADNRNQKIWTFTQFQWIKIWGCDPVPSDIDIDTDDDPPPRPNGGPPCNVVVVPDPDDDDDDDDDDD

pLDDT: mean 70.99, std 19.19, range [28.27, 96.38]

Sequence (259 aa):
MVTSIHQLPPESLSHIFAHLSPDEMLLSTLVCQTWYNLIKDDSCWQAAFEIYFKIQSSQEFNQTLQKWETNSKQTEQEEGRIRRSSNQFTRIDPTSWKNEYLIRFKLLRKWKKSKLGTITYNPSIGPITETHLNHQSTESESPNLTITSLKSGTTIRLDPWTRKLTLPKLECNPTDPPIPVHLTNHLDPICFSLNSEGNQVFWGMRNGEIRVCRCDEVSGGSRVDRIGSDESRHTLAINCLKSIQVFQKPTPIQLEHHR

InterPro domains:
  IPR001810 F-box domain [PF12937] (5-47)
  IPR001810 F-box domain [PS50181] (2-48)
  IPR001810 F-box domain [SM00256] (8-48)
  IPR036047 F-box-like domain superfamily [SSF81383] (4-108)

Radius of gyration: 27.0 Å; chains: 1; bounding box: 76×50×74 Å

Secondary structure (DSSP, 8-state):
---SGGGS-HHHHHHHHHTS-HHHHHHHTTT-HHHHHHHTSHHHHHHHHHHHHT---HHHHHHHHHHHHTT--S--SSTTTTGGGTTSPPPS-SS-HHHHHHHHHHHHHHHHH--PPP-----SS-S--EEEEE----TT---EEEEEETTTTEEEEE-TTT--EEEEEEESS--SS---GGG-TTS-EEEEEE-TTSSEEEEEETTS-EEEEEEETTTTEEEEEEE--TT---SS---GGGGGGG---PPP-------

Organism: Melampsora larici-populina (strain 98AG31 / pathotype 3-4-7) (NCBI:txid747676)